Protein AF-A0A7R9F428-F1 (afdb_monomer)

InterPro domains:
  IPR003890 MIF4G-like, type 3 [PF02854] (2-174)
  IPR016024 Armadillo-type fold [SSF48371] (2-178)
  IPR051367 mRNA Translation Regulation/Replication-dependent Histone mRNA Translation [PTHR23254] (1-188)

pLDDT: mean 91.83, std 8.26, range [50.5, 98.44]

Solvent-accessible surface area (backbone atoms only — not comparable to full-atom values): 10543 Å² total; per-residue (Å²): 107,73,66,52,52,55,51,47,61,51,22,32,72,36,57,84,36,11,55,61,50,26,55,49,52,51,57,49,54,75,70,48,91,60,70,59,65,56,51,44,42,53,53,52,52,52,49,56,54,75,38,42,76,65,41,52,74,39,94,63,15,60,62,27,53,36,10,43,52,49,21,51,50,33,36,36,54,55,47,62,76,43,43,93,76,51,88,63,64,50,97,86,38,54,56,54,61,53,42,50,51,50,52,52,52,42,45,55,57,38,61,43,82,84,70,47,62,63,40,48,50,42,42,51,52,47,48,73,74,44,40,69,55,34,54,73,76,36,45,69,59,44,53,51,50,54,49,50,47,52,53,41,47,72,67,60,72,97,50,68,68,52,40,50,54,42,50,50,51,54,51,24,56,75,44,73,76,49,69,50,73,68,56,50,47,58,66,64,70,72,114

Structure (mmCIF, N/CA/C/O backbone):
data_AF-A0A7R9F428-F1
#
_entry.id   AF-A0A7R9F428-F1
#
loop_
_atom_site.group_PDB
_atom_site.id
_atom_site.type_symbol
_atom_site.label_atom_id
_atom_site.label_alt_id
_atom_site.label_comp_id
_atom_site.label_asym_id
_atom_site.label_entity_id
_atom_site.label_seq_id
_atom_site.pdbx_PDB_ins_code
_atom_site.Cartn_x
_atom_site.Cartn_y
_atom_site.Cartn_z
_atom_site.occupancy
_atom_site.B_iso_or_equiv
_atom_site.auth_seq_id
_atom_site.auth_comp_id
_atom_site.auth_asym_id
_atom_site.auth_atom_id
_atom_site.pdbx_PDB_model_num
ATOM 1 N N . MET A 1 1 ? -14.174 13.706 12.269 1.00 78.00 1 MET A N 1
ATOM 2 C CA . MET A 1 1 ? -13.642 13.755 13.649 1.00 78.00 1 MET A CA 1
ATOM 3 C C . MET A 1 1 ? -12.323 14.529 13.640 1.00 78.00 1 MET A C 1
ATOM 5 O O . MET A 1 1 ? -11.474 14.207 12.821 1.00 78.00 1 MET A O 1
ATOM 9 N N . GLU A 1 2 ? -12.142 15.540 14.499 1.00 90.06 2 GLU A N 1
ATOM 10 C CA . GLU A 1 2 ? -10.944 16.413 14.486 1.00 9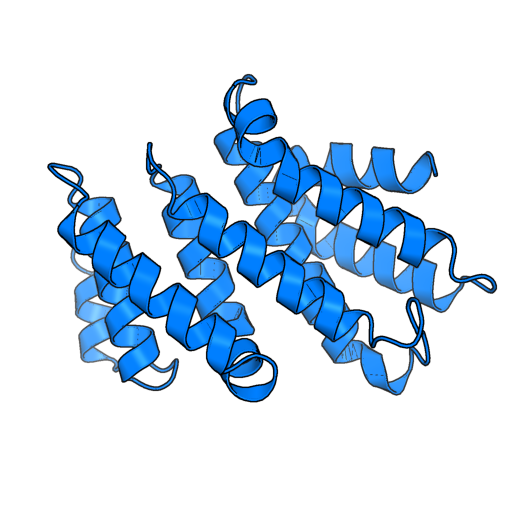0.06 2 GLU A CA 1
ATOM 11 C C . GLU A 1 2 ? -9.635 15.652 14.773 1.00 90.06 2 GLU A C 1
ATOM 13 O O . G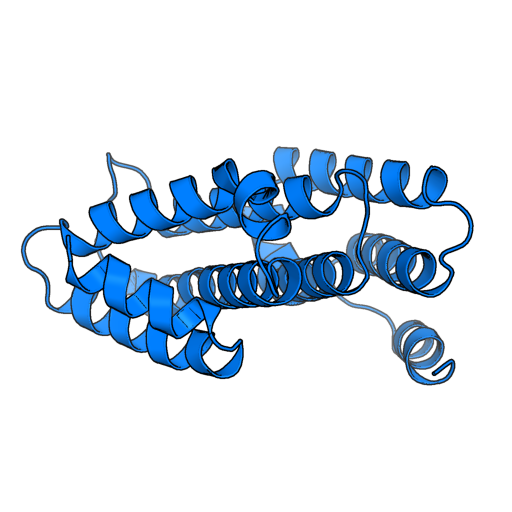LU A 1 2 ? -8.609 15.904 14.149 1.00 90.06 2 GLU A O 1
ATOM 18 N N . LEU A 1 3 ? -9.684 14.642 15.647 1.00 93.62 3 LEU A N 1
ATOM 19 C CA . LEU A 1 3 ? -8.512 13.840 16.005 1.00 93.62 3 LEU A CA 1
ATOM 20 C C . LEU A 1 3 ? -7.877 13.127 14.798 1.00 93.62 3 LEU A C 1
ATOM 22 O O . LEU A 1 3 ? -6.661 13.161 14.631 1.00 93.62 3 LEU A O 1
ATOM 26 N N . VAL A 1 4 ? -8.693 12.508 13.937 1.00 95.88 4 VAL A N 1
ATOM 27 C CA . VAL A 1 4 ? -8.210 11.813 12.729 1.00 95.88 4 VAL A CA 1
ATOM 28 C C . VAL A 1 4 ? -7.482 12.783 11.800 1.00 95.88 4 VAL A C 1
ATOM 30 O O . VAL A 1 4 ? -6.428 12.447 11.262 1.00 95.88 4 VAL A O 1
ATOM 33 N N . ARG A 1 5 ? -8.007 14.005 11.656 1.00 94.94 5 ARG A N 1
ATOM 34 C CA . ARG A 1 5 ? -7.377 15.050 10.848 1.00 94.94 5 ARG A CA 1
ATOM 35 C C . ARG A 1 5 ? -5.999 15.420 11.398 1.00 94.94 5 ARG A C 1
ATOM 37 O O . ARG A 1 5 ? -5.043 15.441 10.635 1.00 94.94 5 ARG A O 1
ATOM 44 N N . GLN A 1 6 ? -5.879 15.638 12.707 1.00 96.44 6 GLN A N 1
ATOM 45 C CA . GLN A 1 6 ? -4.600 15.979 13.342 1.00 96.44 6 GLN A CA 1
ATOM 46 C C . GLN A 1 6 ? -3.564 14.856 13.218 1.00 96.44 6 GLN A C 1
ATOM 48 O O . GLN A 1 6 ? -2.389 15.119 12.952 1.00 96.44 6 GLN A O 1
ATOM 53 N N . ILE A 1 7 ? -3.997 13.598 13.368 1.00 97.19 7 ILE A N 1
ATOM 54 C CA . ILE A 1 7 ? -3.137 12.433 13.130 1.00 97.19 7 ILE A CA 1
ATOM 55 C C . ILE A 1 7 ? -2.650 12.442 11.681 1.00 97.19 7 ILE A C 1
ATOM 57 O O . ILE A 1 7 ? -1.449 12.313 11.447 1.00 97.19 7 ILE A O 1
ATOM 61 N N . MET A 1 8 ? -3.555 12.637 10.720 1.00 97.06 8 MET A N 1
ATOM 62 C CA . MET A 1 8 ? -3.213 12.642 9.301 1.00 97.06 8 MET A CA 1
ATOM 63 C C . MET A 1 8 ? -2.259 13.787 8.942 1.00 97.06 8 MET A C 1
ATOM 65 O O . MET A 1 8 ? -1.242 13.546 8.299 1.00 97.06 8 MET A O 1
ATOM 69 N N . ASP A 1 9 ? -2.510 15.005 9.430 1.00 95.56 9 ASP A N 1
ATOM 70 C CA . ASP A 1 9 ? -1.625 16.160 9.235 1.00 95.56 9 ASP A CA 1
ATOM 71 C C . ASP A 1 9 ? -0.206 15.877 9.753 1.00 95.56 9 ASP A C 1
ATOM 73 O O . ASP A 1 9 ? 0.787 16.269 9.130 1.00 95.56 9 ASP A O 1
ATOM 77 N N . ARG A 1 10 ? -0.090 15.136 10.864 1.00 97.12 10 ARG A N 1
ATOM 78 C CA . ARG A 1 10 ? 1.207 14.712 11.392 1.00 97.12 10 ARG A CA 1
ATOM 79 C C . ARG A 1 10 ? 1.847 13.610 10.556 1.00 97.12 10 ARG A C 1
ATOM 81 O O . ARG A 1 10 ? 3.034 13.715 10.249 1.00 97.12 10 ARG A O 1
ATOM 88 N N . VAL A 1 11 ? 1.087 12.589 10.176 1.00 96.94 11 VAL A N 1
ATOM 89 C CA . VAL A 1 11 ? 1.545 11.466 9.345 1.00 96.94 11 VAL A CA 1
ATOM 90 C C . VAL A 1 11 ? 2.166 11.963 8.046 1.00 96.94 11 VAL A C 1
ATOM 92 O O . VAL A 1 11 ? 3.299 11.617 7.726 1.00 96.94 11 VAL A O 1
ATOM 95 N N . VAL A 1 12 ? 1.470 12.837 7.324 1.00 96.44 12 VAL A N 1
ATOM 96 C CA . VAL A 1 12 ? 1.921 13.280 5.998 1.00 96.44 12 VAL A CA 1
ATOM 97 C C . VAL A 1 12 ? 3.083 14.269 6.053 1.00 96.44 12 VAL A C 1
ATOM 99 O O . VAL A 1 12 ? 3.674 14.581 5.023 1.00 96.44 12 VAL A O 1
ATOM 102 N N . SER A 1 13 ? 3.444 14.754 7.247 1.00 95.00 13 SER A N 1
ATOM 103 C CA . SER A 1 13 ? 4.621 15.607 7.434 1.00 95.00 13 SER A CA 1
ATOM 104 C C . SER A 1 13 ? 5.945 14.841 7.338 1.00 95.00 13 SER A C 1
ATOM 106 O O . SER A 1 13 ? 6.965 15.444 7.015 1.00 95.00 13 SER A O 1
ATOM 108 N N . SER A 1 14 ? 5.952 13.530 7.614 1.00 94.00 14 SER A N 1
ATOM 109 C CA . SER A 1 14 ? 7.132 12.671 7.466 1.00 94.00 14 SER A CA 1
ATOM 110 C C . SER A 1 14 ? 6.765 11.193 7.569 1.00 94.00 14 SER A C 1
ATOM 112 O O . SER A 1 14 ? 6.051 10.784 8.487 1.00 94.00 14 SER A O 1
ATOM 114 N N . VAL A 1 15 ? 7.383 10.370 6.716 1.00 92.44 15 VAL A N 1
ATOM 115 C CA . VAL A 1 15 ? 7.272 8.901 6.747 1.00 92.44 15 VAL A CA 1
ATOM 116 C C . VAL A 1 15 ? 7.592 8.304 8.123 1.00 92.44 15 VAL A C 1
ATOM 118 O O . VAL A 1 15 ? 7.030 7.267 8.476 1.00 92.44 15 VAL A O 1
ATOM 121 N N . SER A 1 16 ? 8.426 8.968 8.935 1.00 94.50 16 SER A N 1
ATOM 122 C CA . SER A 1 16 ? 8.816 8.499 10.272 1.00 94.50 16 SER A CA 1
ATOM 123 C C . SER A 1 16 ? 7.657 8.437 11.272 1.00 94.50 16 SER A C 1
ATOM 125 O O . SER A 1 16 ? 7.746 7.708 12.260 1.00 94.50 16 SER A O 1
ATOM 127 N N . TYR A 1 17 ? 6.558 9.159 11.026 1.00 97.12 17 TYR A N 1
ATOM 128 C CA . TYR A 1 17 ? 5.377 9.135 11.893 1.00 97.12 17 TYR A CA 1
ATOM 129 C C . TYR A 1 17 ? 4.401 8.001 11.573 1.00 97.12 17 TYR A C 1
ATOM 131 O O . TYR A 1 17 ? 3.521 7.734 12.387 1.00 97.12 17 TYR A O 1
ATOM 139 N N . SER A 1 18 ? 4.569 7.304 10.447 1.00 96.62 18 SER A N 1
ATOM 140 C CA . SER A 1 18 ? 3.626 6.292 9.952 1.00 96.62 18 SER A CA 1
ATOM 141 C C . SER A 1 18 ? 3.359 5.174 10.961 1.00 96.62 18 SER A C 1
ATOM 143 O O . SER A 1 18 ? 2.222 4.976 11.384 1.00 96.62 18 SER A O 1
ATOM 145 N N . LEU A 1 19 ? 4.407 4.477 11.411 1.00 96.94 19 LEU A N 1
ATOM 146 C CA . LEU A 1 19 ? 4.272 3.358 12.346 1.00 96.94 19 LEU A CA 1
ATOM 147 C C . LEU A 1 19 ? 3.795 3.801 13.746 1.00 96.94 19 LEU A C 1
ATOM 149 O O . LEU A 1 19 ? 2.868 3.182 14.274 1.00 96.94 19 LEU A O 1
ATOM 153 N N . PRO A 1 20 ? 4.360 4.858 14.373 1.00 97.62 20 PRO A N 1
ATOM 154 C CA . PRO A 1 20 ? 3.837 5.363 15.642 1.00 97.62 20 PRO A CA 1
ATOM 155 C C . PRO A 1 20 ? 2.363 5.778 15.567 1.00 97.62 20 PRO A C 1
ATOM 157 O O . PRO A 1 20 ? 1.587 5.428 16.456 1.00 97.62 20 PRO A O 1
ATOM 160 N N . ALA A 1 21 ? 1.961 6.476 14.499 1.00 98.00 21 ALA A N 1
ATOM 161 C CA . ALA A 1 21 ? 0.573 6.873 14.291 1.00 98.00 21 ALA A CA 1
ATOM 162 C C . ALA A 1 21 ? -0.337 5.658 14.092 1.00 98.00 21 ALA A C 1
ATOM 164 O O . ALA A 1 21 ? -1.436 5.635 14.643 1.00 98.00 21 ALA A O 1
ATOM 165 N N . ALA A 1 22 ? 0.124 4.628 13.375 1.00 97.75 22 ALA A N 1
ATOM 166 C CA . ALA A 1 22 ? -0.651 3.410 13.188 1.00 97.75 22 ALA A CA 1
ATOM 167 C C . ALA A 1 22 ? -0.912 2.683 14.513 1.00 97.75 22 ALA A C 1
ATOM 169 O O . ALA A 1 22 ? -2.053 2.362 14.843 1.00 97.75 22 ALA A O 1
ATOM 170 N N . LYS A 1 23 ? 0.125 2.523 15.342 1.00 96.81 23 LYS A N 1
ATOM 171 C CA . LYS A 1 23 ? -0.006 1.950 16.692 1.00 96.81 23 LYS A CA 1
ATOM 172 C C . LYS A 1 23 ? -0.941 2.761 17.587 1.00 96.81 23 LYS A C 1
ATOM 174 O O . LYS A 1 23 ? -1.713 2.177 18.351 1.00 96.81 23 LYS A O 1
ATOM 179 N N . LEU A 1 24 ? -0.888 4.092 17.490 1.00 97.19 24 LEU A N 1
ATOM 180 C CA . LEU A 1 24 ? -1.810 4.976 18.200 1.00 97.19 24 LEU A CA 1
ATOM 181 C C . LEU A 1 24 ? -3.255 4.749 17.739 1.00 97.19 24 LEU A C 1
ATOM 183 O O . LEU A 1 24 ? -4.122 4.545 18.582 1.00 97.19 24 LEU A O 1
ATOM 187 N N . CYS A 1 25 ? -3.503 4.724 16.426 1.00 96.38 25 CYS A N 1
ATOM 188 C CA . CYS A 1 25 ? -4.830 4.466 15.864 1.00 96.38 25 CYS A CA 1
ATOM 189 C C . CYS A 1 25 ? -5.388 3.128 16.351 1.00 96.38 25 CYS A C 1
ATOM 191 O O . CYS A 1 25 ? -6.519 3.078 16.816 1.00 96.38 25 CYS A O 1
ATOM 193 N N . ILE A 1 26 ? -4.580 2.066 16.327 1.00 95.00 26 ILE A N 1
ATOM 194 C CA . ILE A 1 26 ? -4.977 0.752 16.843 1.00 95.00 26 ILE A CA 1
ATOM 195 C C . ILE A 1 26 ? -5.313 0.804 18.335 1.00 95.00 26 ILE A C 1
ATOM 197 O O . ILE A 1 26 ? -6.351 0.295 18.737 1.00 95.00 26 ILE A O 1
ATOM 201 N N . THR A 1 27 ? -4.503 1.487 19.146 1.00 94.69 27 THR A N 1
ATOM 202 C CA . THR A 1 27 ? -4.776 1.649 20.586 1.00 94.69 27 THR A CA 1
ATOM 203 C C . THR A 1 27 ? -6.082 2.409 20.846 1.00 94.69 27 THR A C 1
ATOM 205 O O . THR A 1 27 ? -6.774 2.133 21.824 1.00 94.69 27 THR A O 1
ATOM 208 N N . ILE A 1 28 ? -6.421 3.385 19.996 1.00 93.94 28 ILE A N 1
ATOM 209 C CA . ILE A 1 28 ? -7.696 4.107 20.076 1.00 93.94 28 ILE A CA 1
ATOM 210 C C . ILE A 1 28 ? -8.842 3.165 19.708 1.00 93.94 28 ILE A C 1
ATOM 212 O O . ILE A 1 28 ? -9.778 3.053 20.490 1.00 93.94 28 ILE A O 1
ATOM 216 N N . ILE A 1 29 ? -8.735 2.449 18.582 1.00 92.19 29 ILE A N 1
ATOM 217 C CA . ILE A 1 29 ? -9.747 1.491 18.106 1.00 92.19 29 ILE A CA 1
ATOM 218 C C . ILE A 1 29 ? -10.021 0.411 19.162 1.00 92.19 29 ILE A C 1
ATOM 220 O O . ILE A 1 29 ? -11.174 0.091 19.419 1.00 92.19 29 ILE A O 1
ATOM 224 N N . GLU A 1 30 ? -8.984 -0.109 19.824 1.00 89.94 30 GLU A N 1
ATOM 225 C CA . GLU A 1 30 ? -9.115 -1.103 20.904 1.00 89.94 30 GLU A CA 1
ATOM 226 C C . GLU A 1 30 ? -9.912 -0.591 22.110 1.00 89.94 30 GLU A C 1
ATOM 228 O O . GLU A 1 30 ? -10.568 -1.370 22.800 1.00 89.94 30 GLU A O 1
ATOM 233 N N . LYS A 1 31 ? -9.821 0.709 22.401 1.00 89.62 31 LYS A N 1
ATOM 234 C CA . LYS A 1 31 ? -10.466 1.340 23.561 1.00 89.62 31 LYS A CA 1
ATOM 235 C C . LYS A 1 31 ? -11.815 1.965 23.224 1.00 89.62 31 LYS A C 1
ATOM 237 O O . LYS A 1 31 ? -12.535 2.378 24.135 1.00 89.62 31 LYS A O 1
ATOM 242 N N . GLU A 1 32 ? -12.137 2.092 21.944 1.00 87.44 32 GLU A N 1
ATOM 243 C CA . GLU A 1 32 ? -13.355 2.742 21.495 1.00 87.44 32 GLU A CA 1
ATOM 244 C C . GLU A 1 32 ? -14.562 1.816 21.676 1.00 87.44 32 GLU A C 1
ATOM 246 O O . GLU A 1 32 ? -14.523 0.640 21.330 1.00 87.44 32 GLU A O 1
ATOM 251 N N . GLN A 1 33 ? -15.661 2.347 22.220 1.00 77.12 33 GLN A N 1
ATOM 252 C CA . GLN A 1 33 ? -16.910 1.585 22.367 1.00 77.12 33 GLN A CA 1
ATOM 253 C C . GLN A 1 33 ? -17.816 1.680 21.135 1.00 77.12 33 GLN A C 1
ATOM 255 O O . GLN A 1 33 ? -18.620 0.788 20.885 1.00 77.12 33 GLN A O 1
ATOM 260 N N . LYS A 1 34 ? -17.730 2.790 20.400 1.00 79.81 34 LYS A N 1
ATOM 261 C CA . LYS A 1 34 ? -18.470 3.050 19.160 1.00 79.81 34 LYS A CA 1
ATOM 262 C C . LYS A 1 34 ? -17.437 3.089 18.051 1.00 79.81 34 LYS A C 1
ATOM 264 O O . LY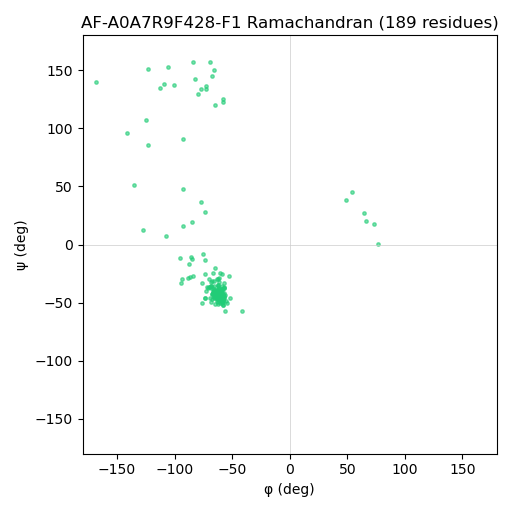S A 1 34 ? -16.457 3.769 18.260 1.00 79.81 34 LYS A O 1
ATOM 269 N N . GLU A 1 35 ? -17.626 2.454 16.901 1.00 83.75 35 GLU A N 1
ATOM 270 C CA . GLU A 1 35 ? -16.598 2.367 15.837 1.00 83.75 35 GLU A CA 1
ATOM 271 C C . GLU A 1 35 ? -16.378 3.689 15.055 1.00 83.75 35 GLU A C 1
ATOM 273 O O . GLU A 1 35 ? -15.985 3.697 13.888 1.00 83.75 35 GLU A O 1
ATOM 278 N N . THR A 1 36 ? -16.621 4.835 15.699 1.00 90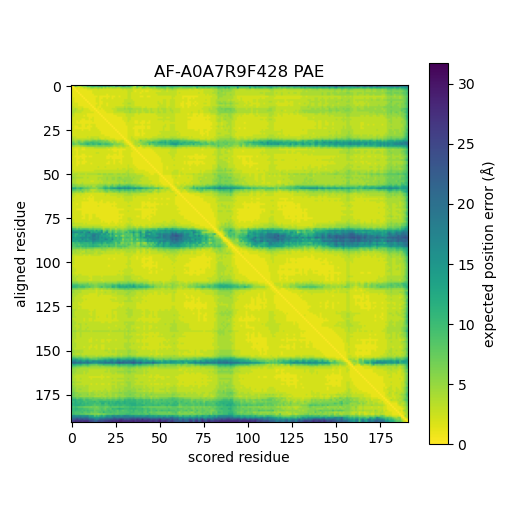.31 36 THR A N 1
ATOM 279 C CA . THR A 1 36 ? -16.627 6.171 15.094 1.00 90.31 36 THR A CA 1
ATOM 280 C C . THR A 1 36 ? -15.249 6.652 14.660 1.00 90.31 36 THR A C 1
ATOM 282 O O . THR A 1 36 ? -15.124 7.335 13.639 1.00 90.31 36 THR A O 1
ATOM 285 N N . PHE A 1 37 ? -14.198 6.328 15.413 1.00 93.62 37 PHE A N 1
ATOM 286 C CA . PHE A 1 37 ? -12.829 6.669 15.052 1.00 93.62 37 PHE A CA 1
ATOM 287 C C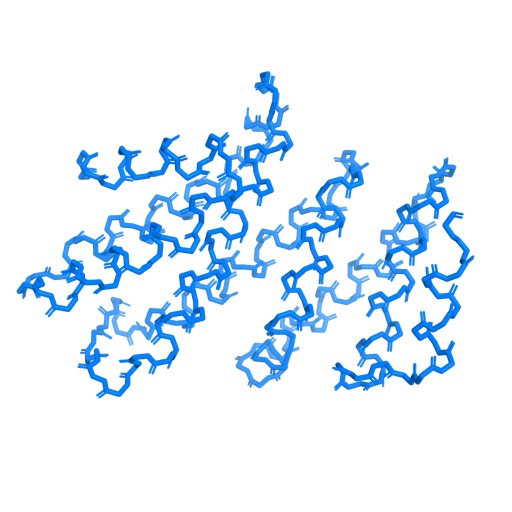 . PHE A 1 37 ? -12.395 5.846 13.850 1.00 93.62 37 PHE A C 1
ATOM 289 O O . PHE A 1 37 ? -11.858 6.415 12.902 1.00 93.62 37 PHE A O 1
ATOM 296 N N . LEU A 1 38 ? -12.658 4.534 13.865 1.00 92.88 38 LEU A N 1
ATOM 297 C CA . LEU A 1 38 ? -12.324 3.647 12.751 1.00 92.88 38 LEU A CA 1
ATOM 298 C C . LEU A 1 38 ? -13.017 4.099 11.463 1.00 92.88 38 LEU A C 1
ATOM 300 O O . LEU A 1 38 ? -12.357 4.249 10.436 1.00 92.88 38 LEU A O 1
ATOM 304 N N . GLU A 1 39 ? -14.318 4.382 11.524 1.00 92.88 39 GLU A N 1
ATOM 305 C CA . GLU A 1 39 ? -15.068 4.906 10.386 1.00 92.88 39 GLU A CA 1
ATOM 306 C C . GLU A 1 39 ? -14.483 6.229 9.881 1.00 92.88 39 GLU A C 1
ATOM 308 O O . GLU A 1 39 ? -14.188 6.369 8.691 1.00 92.88 39 GLU A O 1
ATOM 313 N N . SER A 1 40 ? -14.257 7.194 10.780 1.00 95.44 40 SER A N 1
ATOM 314 C CA . SER A 1 40 ? -13.690 8.487 10.394 1.00 95.44 40 SER A CA 1
ATOM 315 C C . SER A 1 40 ? -12.288 8.333 9.798 1.00 95.44 40 SER A C 1
ATOM 317 O O . SER A 1 40 ? -11.966 9.052 8.854 1.00 95.44 40 SER A O 1
ATOM 319 N N . LEU A 1 41 ? -11.468 7.419 10.320 1.00 96.56 41 LEU A N 1
ATOM 320 C CA . LEU A 1 41 ? -10.124 7.133 9.826 1.00 96.56 41 LEU A CA 1
ATOM 321 C C . LEU A 1 41 ? -10.165 6.553 8.415 1.00 96.56 41 LEU A C 1
ATOM 323 O O . LEU A 1 41 ? -9.500 7.077 7.523 1.00 96.56 41 LEU A O 1
ATOM 327 N N . LEU A 1 42 ? -10.971 5.510 8.200 1.00 95.56 42 LEU A N 1
ATOM 328 C CA . LEU A 1 42 ? -11.112 4.879 6.890 1.00 95.56 42 LEU A CA 1
ATOM 329 C C . LEU A 1 42 ? -11.617 5.884 5.858 1.00 95.56 42 LEU A C 1
ATOM 331 O O . LEU A 1 42 ? -11.027 5.982 4.786 1.00 95.56 42 LEU A O 1
ATOM 335 N N . ASN A 1 43 ? -12.631 6.681 6.204 1.00 95.56 43 ASN A N 1
ATOM 336 C CA . ASN A 1 43 ? -13.167 7.729 5.335 1.00 95.56 43 ASN A CA 1
ATOM 337 C C . ASN A 1 43 ? -12.110 8.783 4.973 1.00 95.56 43 ASN A C 1
ATOM 339 O O . ASN A 1 43 ? -11.983 9.140 3.801 1.00 95.56 43 ASN A O 1
ATOM 343 N N . THR A 1 44 ? -11.296 9.228 5.937 1.00 96.62 44 THR A N 1
ATOM 344 C CA . THR A 1 44 ? -10.165 10.128 5.658 1.00 96.62 44 THR A CA 1
ATOM 345 C C . THR A 1 44 ? -9.132 9.473 4.734 1.00 96.62 44 THR A C 1
ATOM 347 O O . THR A 1 44 ? -8.672 10.122 3.798 1.00 96.62 44 THR A O 1
ATOM 350 N N . CYS A 1 45 ? -8.804 8.191 4.917 1.00 96.88 45 CYS A N 1
ATOM 351 C CA . CYS A 1 45 ? -7.898 7.479 4.011 1.00 96.88 45 CYS A CA 1
ATOM 352 C C . CYS A 1 45 ? -8.449 7.389 2.578 1.00 96.88 45 CYS A C 1
ATOM 354 O O . CYS A 1 45 ? -7.691 7.601 1.632 1.00 96.88 45 CYS A O 1
ATOM 356 N N . ARG A 1 46 ? -9.756 7.133 2.391 1.00 95.81 46 ARG A N 1
ATOM 357 C CA . ARG A 1 46 ? -10.360 7.132 1.039 1.00 95.81 46 ARG A CA 1
ATOM 358 C C . ARG A 1 46 ? -10.228 8.493 0.378 1.00 95.81 46 ARG A C 1
ATOM 360 O O . ARG A 1 46 ? -9.827 8.569 -0.779 1.00 95.81 46 ARG A O 1
ATOM 367 N N . GLN A 1 47 ? -10.532 9.555 1.125 1.00 95.31 47 GLN A N 1
ATOM 368 C CA . GLN A 1 47 ? -10.422 10.920 0.625 1.00 95.31 47 GLN A CA 1
ATOM 369 C C . GLN A 1 47 ? -8.989 11.219 0.166 1.00 95.31 47 GLN A C 1
ATOM 371 O O . GLN A 1 47 ? -8.793 11.695 -0.947 1.00 95.31 47 GLN A O 1
ATOM 376 N N . TRP A 1 48 ? -7.984 10.877 0.975 1.00 94.75 48 TRP A N 1
ATOM 377 C CA . TRP A 1 48 ? -6.579 11.074 0.610 1.00 94.75 48 TRP A CA 1
ATOM 378 C C . TRP A 1 48 ? -6.175 10.317 -0.659 1.00 94.75 48 TRP A C 1
ATOM 380 O O . TRP A 1 48 ? -5.458 10.873 -1.489 1.00 94.75 48 TRP A O 1
ATOM 390 N N . CYS A 1 49 ? -6.660 9.087 -0.845 1.00 92.69 49 CYS A N 1
ATOM 391 C CA . CYS A 1 49 ? -6.379 8.318 -2.057 1.00 92.69 49 CYS A CA 1
ATOM 392 C C . CYS A 1 49 ? -7.042 8.950 -3.300 1.00 92.69 49 CYS A C 1
ATOM 394 O O . CYS A 1 49 ? -6.401 9.100 -4.337 1.00 92.69 49 CYS A O 1
ATOM 396 N N . GLN A 1 50 ? -8.296 9.405 -3.182 1.00 93.12 50 GLN A N 1
ATOM 397 C CA . GLN A 1 50 ? -9.045 10.051 -4.273 1.00 93.12 50 GLN A CA 1
ATOM 398 C C . GLN A 1 50 ? -8.517 11.447 -4.636 1.00 93.12 50 GLN A C 1
ATOM 400 O O . GLN A 1 50 ? -8.637 11.887 -5.777 1.00 93.12 50 GLN A O 1
ATOM 405 N N . GLU A 1 51 ? -7.937 12.165 -3.674 1.00 92.81 51 GLU A N 1
ATOM 406 C CA . GLU A 1 51 ? -7.434 13.525 -3.864 1.00 92.81 51 GLU A CA 1
ATOM 407 C C . GLU A 1 51 ? -5.946 13.582 -4.246 1.00 92.81 51 GLU A C 1
ATOM 409 O O . GLU A 1 51 ? -5.363 14.671 -4.197 1.00 92.81 51 GLU A O 1
ATOM 414 N N . ARG A 1 52 ? -5.335 12.462 -4.683 1.00 92.38 52 ARG A N 1
ATOM 415 C CA . ARG A 1 52 ? -3.918 12.390 -5.106 1.00 92.38 52 ARG A CA 1
ATOM 416 C C . ARG A 1 52 ? -3.510 13.595 -5.945 1.00 92.38 52 ARG A C 1
ATOM 418 O O . ARG A 1 52 ? -2.586 14.312 -5.575 1.00 92.38 52 ARG A O 1
ATOM 425 N N . ASP A 1 53 ? -4.202 13.854 -7.052 1.00 90.50 53 ASP A N 1
ATOM 426 C CA . ASP A 1 53 ? -3.802 14.909 -7.991 1.00 90.50 53 ASP A CA 1
ATOM 427 C C . ASP A 1 53 ? -3.841 16.309 -7.360 1.00 90.50 53 ASP A C 1
ATOM 429 O O . ASP A 1 53 ? -3.066 17.189 -7.738 1.00 90.50 53 ASP A O 1
ATOM 433 N N . LYS A 1 54 ? -4.727 16.538 -6.380 1.00 92.19 54 LYS A N 1
ATOM 434 C CA . LYS A 1 54 ? -4.759 17.792 -5.613 1.00 92.19 54 LYS A CA 1
ATOM 435 C C . LYS A 1 54 ? -3.577 17.873 -4.652 1.00 92.19 54 LYS A C 1
ATOM 437 O O . LYS A 1 54 ? -2.999 18.947 -4.510 1.00 92.19 54 LYS A O 1
ATOM 442 N N . ILE A 1 55 ? -3.220 16.761 -4.010 1.00 91.56 55 ILE A N 1
ATOM 443 C CA . ILE A 1 55 ? -2.086 16.669 -3.083 1.00 91.56 55 ILE A CA 1
ATOM 444 C C . ILE A 1 55 ? -0.773 16.892 -3.835 1.00 91.56 55 ILE A C 1
ATOM 446 O O . ILE A 1 55 ? 0.047 17.689 -3.389 1.00 91.56 55 ILE A O 1
ATOM 450 N N . LEU A 1 56 ? -0.596 16.265 -5.002 1.00 90.31 56 LEU A N 1
ATOM 451 C CA . LEU A 1 56 ? 0.617 16.393 -5.816 1.00 90.31 56 LEU A CA 1
ATOM 452 C C . LEU A 1 56 ? 0.881 17.826 -6.298 1.00 90.31 56 LEU A C 1
ATOM 454 O O . LEU A 1 56 ? 2.035 18.209 -6.460 1.00 90.31 56 LEU A O 1
ATOM 458 N N . LYS A 1 57 ? -0.169 18.634 -6.490 1.00 90.50 57 LYS A N 1
ATOM 459 C CA . LYS A 1 57 ? -0.051 20.054 -6.870 1.00 90.50 57 LYS A CA 1
ATOM 460 C C . LYS A 1 57 ? 0.417 20.961 -5.727 1.00 90.50 57 LYS A C 1
ATOM 462 O O . LYS A 1 57 ? 0.760 22.114 -5.975 1.00 90.50 57 LYS A O 1
ATOM 467 N N . GLN A 1 58 ? 0.406 20.482 -4.485 1.00 88.25 58 GLN A N 1
ATOM 468 C CA . GLN A 1 58 ? 0.868 21.244 -3.324 1.00 88.25 58 GLN A CA 1
ATOM 469 C C . GLN A 1 58 ? 2.390 21.125 -3.165 1.00 88.25 58 GLN A C 1
ATOM 471 O O . GLN A 1 58 ? 3.011 20.157 -3.605 1.00 88.25 58 GLN A O 1
ATOM 476 N N . GLY A 1 59 ? 3.010 22.095 -2.486 1.00 81.62 59 GLY A N 1
ATOM 477 C CA . GLY A 1 59 ? 4.437 22.030 -2.158 1.00 81.62 59 GLY A CA 1
ATOM 478 C C . GLY A 1 59 ? 4.768 20.772 -1.345 1.00 81.62 59 GLY A C 1
ATOM 479 O O . GLY A 1 59 ? 4.188 20.546 -0.284 1.00 81.62 59 GLY A O 1
ATOM 480 N N . GLY A 1 60 ? 5.682 19.938 -1.852 1.00 87.62 60 GLY A N 1
ATOM 481 C CA . GLY A 1 60 ? 6.031 18.653 -1.229 1.00 87.62 60 GLY A CA 1
ATOM 482 C C . GLY A 1 60 ? 4.968 17.555 -1.386 1.00 87.62 60 GLY A C 1
ATOM 483 O O . GLY A 1 60 ? 5.000 16.575 -0.642 1.00 87.62 60 GLY A O 1
ATOM 484 N N . GLY A 1 61 ? 4.031 17.703 -2.330 1.00 90.56 61 GLY A N 1
ATOM 485 C CA . GLY A 1 61 ? 2.903 16.794 -2.547 1.00 90.56 61 GLY A CA 1
ATOM 486 C C . GLY A 1 61 ? 3.284 15.320 -2.690 1.00 90.56 61 GLY A C 1
ATOM 487 O O . GLY A 1 61 ? 2.693 14.476 -2.020 1.00 90.56 61 GLY A O 1
ATOM 488 N N . THR A 1 62 ? 4.316 15.010 -3.483 1.00 92.12 62 THR A N 1
ATOM 489 C CA . THR A 1 62 ? 4.830 13.637 -3.637 1.00 92.12 62 THR A CA 1
ATOM 490 C C . THR A 1 62 ? 5.253 13.050 -2.293 1.00 92.12 62 THR A C 1
ATOM 492 O O . THR A 1 62 ? 4.751 12.003 -1.906 1.00 92.12 62 THR A O 1
ATOM 495 N N . THR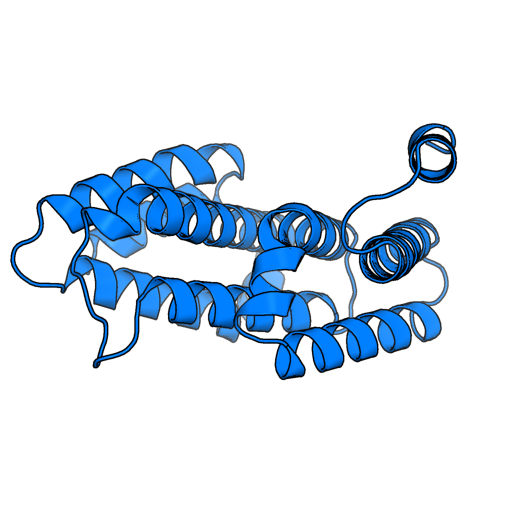 A 1 63 ? 6.093 13.749 -1.523 1.00 93.94 63 THR A N 1
ATOM 496 C CA . THR A 1 63 ? 6.556 13.279 -0.206 1.00 93.94 63 THR A CA 1
ATOM 497 C C . THR A 1 63 ? 5.395 13.049 0.761 1.00 93.94 63 THR A C 1
ATOM 499 O O . THR A 1 63 ? 5.386 12.055 1.485 1.00 93.94 63 THR A O 1
ATOM 502 N N . ARG A 1 64 ? 4.392 13.938 0.749 1.00 95.69 64 ARG A N 1
ATOM 503 C CA . ARG A 1 64 ? 3.180 13.805 1.573 1.00 95.69 64 ARG A CA 1
ATOM 504 C C . ARG A 1 64 ? 2.372 12.567 1.188 1.00 95.69 64 ARG A C 1
ATOM 506 O O . ARG A 1 64 ? 1.939 11.832 2.071 1.00 95.69 64 ARG A O 1
ATOM 513 N N . PHE A 1 65 ? 2.191 12.322 -0.110 1.00 95.50 65 PHE A N 1
ATOM 514 C CA . PHE A 1 65 ? 1.472 11.149 -0.605 1.00 95.50 65 PHE A CA 1
ATOM 515 C C . PHE A 1 65 ? 2.220 9.844 -0.285 1.00 95.50 65 PHE A C 1
ATOM 517 O O . PHE A 1 65 ? 1.614 8.895 0.206 1.00 95.50 65 PHE A O 1
ATOM 524 N N . CYS A 1 66 ? 3.546 9.822 -0.444 1.00 95.00 66 CYS A N 1
ATOM 525 C CA . CYS A 1 66 ? 4.394 8.698 -0.034 1.00 95.00 66 CYS A CA 1
ATOM 526 C C . CYS A 1 66 ? 4.276 8.404 1.473 1.00 95.00 66 CYS A C 1
ATOM 528 O O . CYS A 1 66 ? 4.116 7.252 1.875 1.00 95.00 66 CYS A O 1
ATOM 530 N N . ALA A 1 67 ? 4.298 9.440 2.321 1.00 96.94 67 ALA A N 1
ATOM 531 C CA . ALA A 1 67 ? 4.106 9.294 3.765 1.00 96.94 67 ALA A CA 1
ATOM 532 C C . ALA A 1 67 ? 2.710 8.765 4.126 1.00 96.94 67 ALA A C 1
ATOM 534 O O . ALA A 1 67 ? 2.581 7.902 4.994 1.00 96.94 67 ALA A O 1
ATOM 535 N N . PHE A 1 68 ? 1.673 9.217 3.419 1.00 97.75 68 PHE A N 1
ATOM 536 C CA . PHE A 1 68 ? 0.329 8.661 3.547 1.00 97.75 68 PHE A CA 1
ATOM 537 C C . PHE A 1 68 ? 0.279 7.168 3.173 1.00 97.75 68 PHE A C 1
ATOM 539 O O . PHE A 1 68 ? -0.273 6.373 3.934 1.00 97.75 68 PHE A O 1
ATOM 546 N N . MET A 1 69 ? 0.892 6.760 2.056 1.00 97.38 69 MET A N 1
ATOM 547 C CA . MET A 1 69 ? 0.947 5.347 1.654 1.00 97.38 69 MET A CA 1
ATOM 548 C C . MET A 1 69 ? 1.682 4.476 2.676 1.00 97.38 69 MET A C 1
ATOM 550 O O . MET A 1 69 ? 1.208 3.385 3.000 1.00 97.38 69 MET A O 1
ATOM 554 N N . GLN A 1 70 ? 2.801 4.964 3.222 1.00 97.81 70 GLN A N 1
ATOM 555 C CA . GLN A 1 70 ? 3.518 4.280 4.299 1.00 97.81 70 GLN A CA 1
ATOM 556 C C . GLN A 1 70 ? 2.596 4.065 5.502 1.00 97.81 70 GLN A C 1
ATOM 558 O O . GLN A 1 70 ? 2.480 2.948 5.999 1.00 97.81 70 GLN A O 1
ATOM 563 N N . PHE A 1 71 ? 1.899 5.109 5.953 1.00 98.44 71 PHE A N 1
ATOM 564 C CA . PHE A 1 71 ? 0.940 4.999 7.049 1.00 98.44 71 PHE A CA 1
ATOM 565 C C . PHE A 1 71 ? -0.178 4.005 6.760 1.00 98.44 71 PHE A C 1
ATOM 567 O O . PHE A 1 71 ? -0.493 3.193 7.625 1.00 98.44 71 PHE A O 1
ATOM 574 N N . LEU A 1 72 ? -0.747 4.021 5.555 1.00 98.12 72 LEU A N 1
ATOM 575 C CA . LEU A 1 72 ? -1.805 3.090 5.179 1.00 98.12 72 LEU A CA 1
ATOM 576 C C . LEU A 1 72 ? -1.319 1.630 5.233 1.00 98.12 72 LEU A C 1
ATOM 578 O O . LEU A 1 72 ? -2.040 0.754 5.714 1.00 98.12 72 LEU A O 1
ATOM 582 N N . ASN A 1 73 ? -0.074 1.380 4.815 1.00 98.38 73 ASN A N 1
ATOM 583 C CA . ASN A 1 73 ? 0.560 0.067 4.913 1.00 98.38 73 ASN A CA 1
ATOM 584 C C . ASN A 1 73 ? 0.784 -0.358 6.372 1.00 98.38 73 ASN A C 1
ATOM 586 O O . ASN A 1 73 ? 0.454 -1.485 6.742 1.00 98.38 73 ASN A O 1
ATOM 590 N N . GLU A 1 74 ? 1.299 0.541 7.217 1.00 98.12 74 GLU A N 1
ATOM 591 C CA . GLU A 1 74 ? 1.496 0.260 8.646 1.00 98.12 74 GLU A CA 1
ATOM 592 C C . GLU A 1 74 ? 0.165 0.027 9.369 1.00 98.12 74 GLU A C 1
ATOM 594 O O . GLU A 1 74 ? 0.059 -0.890 10.180 1.00 98.12 74 GLU A O 1
ATOM 599 N N . MET A 1 75 ? -0.874 0.799 9.038 1.00 97.62 75 MET A N 1
ATOM 600 C CA . MET A 1 75 ? -2.232 0.603 9.549 1.00 97.62 75 MET A CA 1
ATOM 601 C C . MET A 1 75 ? -2.759 -0.793 9.227 1.00 97.62 75 MET A C 1
ATOM 603 O O . MET A 1 75 ? -3.264 -1.472 10.121 1.00 97.62 75 MET A O 1
ATOM 607 N N . TYR A 1 76 ? -2.622 -1.236 7.974 1.00 97.25 76 TYR A N 1
ATOM 608 C CA . TYR A 1 76 ? -3.009 -2.587 7.574 1.00 97.25 76 TYR A CA 1
ATOM 609 C C . TYR A 1 76 ? -2.217 -3.650 8.349 1.00 97.25 76 TYR A C 1
ATOM 611 O O . TYR A 1 76 ? -2.807 -4.570 8.919 1.00 97.25 76 TYR A O 1
ATOM 619 N N . CYS A 1 77 ? -0.892 -3.500 8.429 1.00 96.50 77 CYS A N 1
ATOM 620 C CA . CYS A 1 77 ? -0.020 -4.444 9.123 1.00 96.50 77 CYS A CA 1
ATOM 621 C C . CYS A 1 77 ? -0.349 -4.555 10.618 1.00 96.50 77 CYS A C 1
ATOM 623 O O . CYS A 1 77 ? -0.449 -5.663 11.147 1.00 96.50 77 CYS A O 1
ATOM 625 N N . GLU A 1 78 ? -0.519 -3.429 11.311 1.00 95.75 78 GLU A N 1
ATOM 626 C CA . GLU A 1 78 ? -0.854 -3.414 12.736 1.00 95.75 78 GLU A CA 1
ATOM 627 C C . GLU A 1 78 ? -2.256 -3.985 12.989 1.00 95.75 78 GLU A C 1
ATOM 629 O O . GLU A 1 78 ? -2.423 -4.792 13.905 1.00 95.75 78 GLU A O 1
ATOM 634 N N . LEU A 1 79 ? -3.243 -3.654 12.146 1.00 92.88 79 LEU A N 1
ATOM 635 C CA . LEU A 1 79 ? -4.588 -4.214 12.264 1.00 92.88 79 LEU A CA 1
ATOM 636 C C . LEU A 1 79 ? -4.578 -5.734 12.074 1.00 92.88 79 LEU A C 1
ATOM 638 O O . LEU A 1 79 ? -5.146 -6.453 12.891 1.00 92.88 79 LEU A O 1
ATOM 642 N N . LYS A 1 80 ? -3.888 -6.236 11.043 1.00 91.31 80 LYS A N 1
ATOM 643 C CA . LYS A 1 80 ? -3.761 -7.675 10.771 1.00 91.31 80 LYS A CA 1
ATOM 644 C C . LYS A 1 80 ? -3.138 -8.421 11.951 1.00 91.31 80 LYS A C 1
ATOM 646 O O . LYS A 1 80 ? -3.638 -9.468 12.353 1.00 91.31 80 LYS A O 1
ATOM 651 N N . ARG A 1 81 ? -2.077 -7.871 12.556 1.00 89.56 81 ARG A N 1
ATOM 652 C CA . ARG A 1 81 ? -1.427 -8.474 13.736 1.00 89.56 81 ARG A CA 1
ATOM 653 C C . ARG A 1 81 ? -2.356 -8.555 14.949 1.00 89.56 81 ARG A C 1
ATOM 655 O O . ARG A 1 81 ? -2.196 -9.463 15.760 1.00 89.56 81 ARG A O 1
ATOM 662 N N . ARG A 1 82 ? -3.314 -7.632 15.080 1.00 85.56 82 ARG A N 1
ATOM 663 C CA . ARG A 1 82 ? -4.245 -7.557 16.221 1.00 85.56 82 ARG A CA 1
ATOM 664 C C . ARG A 1 82 ? -5.677 -7.983 15.897 1.00 85.56 82 ARG A C 1
ATOM 666 O O . ARG A 1 82 ? -6.553 -7.884 16.752 1.00 85.56 82 ARG A O 1
ATOM 673 N N . GLN A 1 83 ? -5.920 -8.516 14.702 1.00 76.25 83 GLN A N 1
ATOM 674 C CA . GLN A 1 83 ? -7.256 -8.853 14.204 1.00 76.25 83 GLN A CA 1
ATOM 675 C C . GLN A 1 83 ? -8.011 -9.835 15.113 1.00 76.25 83 GLN A C 1
ATOM 677 O O . GLN A 1 83 ? -9.223 -9.738 15.252 1.00 76.25 83 GLN A O 1
ATOM 682 N N . LEU A 1 84 ? -7.308 -10.756 15.782 1.00 61.34 84 LEU A N 1
ATOM 683 C CA . LEU A 1 84 ? -7.933 -11.700 16.719 1.00 61.34 84 LEU A CA 1
ATOM 684 C C . LEU A 1 84 ? -8.513 -11.018 17.973 1.00 61.34 84 LEU A C 1
ATOM 686 O O . LEU A 1 84 ? -9.410 -11.568 18.608 1.00 61.34 84 LEU A O 1
ATOM 690 N N . GLN A 1 85 ? -8.000 -9.840 18.334 1.00 67.12 85 GLN A N 1
ATOM 691 C CA . GLN A 1 85 ? -8.429 -9.061 19.501 1.00 67.12 85 GLN A CA 1
ATOM 692 C C . GLN A 1 85 ? -9.489 -8.023 19.118 1.00 67.12 85 GLN A C 1
ATOM 694 O O . GLN A 1 85 ? -10.407 -7.745 19.887 1.00 67.12 85 GLN A O 1
ATOM 699 N N . LEU A 1 86 ? -9.389 -7.492 17.900 1.00 67.88 86 LEU A N 1
ATOM 700 C CA . LEU A 1 86 ? -10.273 -6.479 17.348 1.00 67.88 86 LEU A CA 1
ATOM 701 C C . LEU A 1 86 ? -11.417 -7.143 16.576 1.00 67.88 86 LEU A C 1
ATOM 703 O O . LEU A 1 86 ? -11.318 -7.384 15.377 1.00 67.88 86 LEU A O 1
ATOM 707 N N . LYS A 1 87 ? -12.535 -7.425 17.255 1.00 66.62 87 LYS A N 1
ATOM 708 C CA . LYS A 1 87 ? -13.786 -7.881 16.613 1.00 66.62 87 LYS A CA 1
ATOM 709 C C . LYS A 1 87 ? -14.549 -6.728 15.941 1.00 66.62 87 LYS A C 1
ATOM 711 O O . LYS A 1 87 ? -15.773 -6.686 16.013 1.00 66.62 87 LYS A O 1
ATOM 716 N N . THR A 1 88 ? -13.832 -5.780 15.348 1.00 68.69 88 THR A N 1
ATOM 717 C CA . THR A 1 88 ? -14.436 -4.608 14.717 1.00 68.69 88 THR A CA 1
ATOM 718 C C . THR A 1 88 ? -14.914 -4.940 13.311 1.00 68.69 88 THR A C 1
ATOM 720 O O . THR A 1 88 ? -14.284 -5.713 12.580 1.00 68.69 88 THR A O 1
ATOM 723 N N . GLN A 1 89 ? -16.046 -4.366 12.927 1.00 65.75 89 GLN A N 1
ATOM 724 C CA . GLN A 1 89 ? -16.581 -4.438 11.575 1.00 65.75 89 GLN A CA 1
ATOM 725 C C . GLN A 1 89 ? -16.773 -3.020 11.048 1.00 65.75 89 GLN A C 1
ATOM 727 O O . GLN A 1 89 ? -16.972 -2.076 11.794 1.00 65.75 89 GLN A O 1
ATOM 732 N N . TYR A 1 90 ? -16.678 -2.850 9.738 1.00 66.75 90 TYR A N 1
ATOM 733 C CA . TYR A 1 90 ? -16.998 -1.585 9.095 1.00 66.75 90 TYR A CA 1
ATOM 734 C C . TYR A 1 90 ? -18.037 -1.867 8.018 1.00 66.75 90 TYR A C 1
ATOM 736 O O . TYR A 1 90 ? -17.712 -2.513 7.023 1.00 66.75 90 TYR A O 1
ATOM 744 N N . ASP A 1 91 ? -19.291 -1.472 8.250 1.00 73.69 91 ASP A N 1
ATOM 745 C CA . ASP A 1 91 ? -20.435 -1.810 7.387 1.00 73.69 91 ASP A CA 1
ATOM 746 C C . ASP A 1 91 ? -20.515 -3.314 7.039 1.00 73.69 91 ASP A C 1
ATOM 748 O O . ASP A 1 91 ? -20.801 -3.710 5.910 1.00 73.69 91 ASP A O 1
ATOM 752 N N . GLY A 1 92 ? -20.201 -4.183 8.008 1.00 76.25 92 GLY A N 1
ATOM 753 C CA . GLY A 1 92 ? -20.166 -5.641 7.820 1.00 76.25 92 GLY A CA 1
ATOM 754 C C . GLY A 1 92 ? -18.935 -6.174 7.071 1.00 76.25 92 GLY A C 1
ATOM 755 O O . GLY A 1 92 ? -18.802 -7.385 6.891 1.00 76.25 92 GLY A O 1
ATOM 756 N N . VAL A 1 93 ? -18.009 -5.304 6.661 1.00 83.12 93 VAL A N 1
ATOM 757 C CA . VAL A 1 93 ? -16.751 -5.666 5.997 1.00 83.12 93 VAL A CA 1
ATOM 758 C C . VAL A 1 93 ? -15.593 -5.626 7.002 1.00 83.12 93 VAL A C 1
ATOM 760 O O . VAL A 1 93 ? -15.482 -4.673 7.779 1.00 83.12 93 VAL A O 1
ATOM 763 N N . PRO A 1 94 ? -14.678 -6.615 6.993 1.00 88.12 94 PRO A N 1
ATOM 764 C CA . PRO A 1 94 ? -13.468 -6.557 7.803 1.00 88.12 94 PRO A CA 1
ATOM 765 C C . PRO A 1 94 ? -12.635 -5.309 7.460 1.00 88.12 94 PRO A C 1
ATOM 767 O O . PRO A 1 94 ? -12.245 -5.144 6.298 1.00 88.12 94 PRO A O 1
ATOM 770 N N . PRO A 1 95 ? -12.277 -4.456 8.437 1.00 89.44 95 PRO A N 1
ATOM 771 C CA . PRO A 1 95 ? -11.525 -3.229 8.164 1.00 89.44 95 PRO A CA 1
ATOM 772 C C . PRO A 1 95 ? -10.163 -3.485 7.493 1.00 89.44 95 PRO A C 1
ATOM 774 O O . PRO A 1 95 ? -9.674 -2.651 6.734 1.00 89.44 95 PRO A O 1
ATOM 777 N N . GLY A 1 96 ? -9.577 -4.673 7.692 1.00 92.75 96 GLY A N 1
ATOM 778 C CA . GLY A 1 96 ? -8.359 -5.100 6.997 1.00 92.75 96 GLY A CA 1
ATOM 779 C C . GLY A 1 96 ? -8.538 -5.224 5.483 1.00 92.75 96 GLY A C 1
ATOM 780 O O . GLY A 1 96 ? -7.679 -4.767 4.734 1.00 92.75 96 GLY A O 1
ATOM 781 N N . LEU A 1 97 ? -9.673 -5.758 5.021 1.00 93.44 97 LEU A N 1
ATOM 782 C CA . LEU A 1 97 ? -9.979 -5.859 3.591 1.00 93.44 97 LEU A CA 1
ATOM 783 C C . LEU A 1 97 ? -10.216 -4.475 2.973 1.00 93.44 97 LEU A C 1
ATOM 785 O O . LEU A 1 97 ? -9.808 -4.216 1.838 1.00 93.44 97 LEU A O 1
ATOM 789 N N . VAL A 1 98 ? -10.827 -3.565 3.738 1.00 95.00 98 VAL A N 1
ATOM 790 C CA . VAL A 1 98 ? -11.011 -2.165 3.337 1.00 95.00 98 VAL A CA 1
ATOM 791 C C . VAL A 1 98 ? -9.659 -1.477 3.148 1.00 95.00 98 VAL A C 1
ATOM 793 O O . VAL A 1 98 ? -9.414 -0.905 2.089 1.00 95.00 98 VAL A O 1
ATOM 796 N N . LEU A 1 99 ? -8.763 -1.569 4.134 1.00 96.62 99 LEU A N 1
ATOM 797 C CA . LEU A 1 99 ? -7.418 -0.989 4.054 1.00 96.62 99 LEU A CA 1
ATOM 798 C C . LEU A 1 99 ? -6.602 -1.580 2.901 1.00 96.62 99 LEU A C 1
ATOM 800 O O . LEU A 1 99 ? -5.950 -0.835 2.173 1.00 96.62 99 LEU A O 1
ATOM 804 N N . LEU A 1 100 ? -6.674 -2.898 2.694 1.00 97.19 100 LEU A N 1
ATOM 805 C CA . LEU A 1 100 ? -5.990 -3.552 1.581 1.00 97.19 100 LEU A CA 1
ATOM 806 C C . LEU A 1 100 ? -6.534 -3.064 0.230 1.00 97.19 100 LEU A C 1
ATOM 808 O O . LEU A 1 100 ? -5.766 -2.777 -0.684 1.00 97.19 100 LEU A O 1
ATOM 812 N N . THR A 1 101 ? -7.850 -2.881 0.113 1.00 97.25 101 THR A N 1
ATOM 813 C CA . THR A 1 101 ? -8.465 -2.310 -1.096 1.00 97.25 101 THR A CA 1
ATOM 814 C C . THR A 1 101 ? -8.005 -0.871 -1.342 1.00 97.25 101 THR A C 1
ATOM 816 O O . THR A 1 101 ? -7.691 -0.529 -2.480 1.00 97.25 101 THR A O 1
ATOM 819 N N . LEU A 1 102 ? -7.882 -0.055 -0.291 1.00 97.62 102 LEU A N 1
ATOM 820 C CA . LEU A 1 102 ? -7.348 1.306 -0.402 1.00 97.62 102 LEU A CA 1
ATOM 821 C C . LEU A 1 102 ? -5.872 1.317 -0.814 1.00 97.62 102 LEU A C 1
ATOM 823 O O . LEU A 1 102 ? -5.479 2.128 -1.646 1.00 97.62 102 LEU A O 1
ATOM 827 N N . LEU A 1 103 ? -5.054 0.393 -0.296 1.00 98.12 103 LEU A N 1
ATOM 828 C CA . LEU A 1 103 ? -3.667 0.240 -0.746 1.00 98.12 103 LEU A CA 1
ATOM 829 C C . LEU A 1 103 ? -3.607 -0.094 -2.236 1.00 98.12 103 LEU A C 1
ATOM 831 O O . LEU A 1 103 ? -2.792 0.489 -2.948 1.00 98.12 103 LEU A O 1
ATOM 835 N N . TYR A 1 104 ? -4.479 -0.984 -2.720 1.00 98.06 104 TYR A N 1
ATOM 836 C CA . TYR A 1 104 ? -4.583 -1.287 -4.149 1.00 98.06 104 TYR A CA 1
ATOM 837 C C . TYR A 1 104 ? -4.918 -0.037 -4.970 1.00 98.06 104 TYR A C 1
ATOM 839 O O . TYR A 1 104 ? -4.265 0.217 -5.980 1.00 98.06 104 TYR A O 1
ATOM 847 N N . GLU A 1 105 ? -5.911 0.744 -4.538 1.00 97.31 105 GLU A N 1
ATOM 848 C CA . GLU A 1 105 ? -6.305 1.981 -5.218 1.00 97.31 105 GLU A CA 1
ATOM 849 C C . GLU A 1 105 ? -5.127 2.953 -5.287 1.00 97.31 105 GLU A C 1
ATOM 851 O O . GLU A 1 105 ? -4.765 3.395 -6.372 1.00 97.31 105 GLU A O 1
ATOM 856 N N . CYS A 1 106 ? -4.434 3.191 -4.173 1.00 96.69 106 CYS A N 1
ATOM 857 C CA . CYS A 1 106 ? -3.309 4.121 -4.165 1.00 96.69 106 CYS A CA 1
ATOM 858 C C . CYS A 1 106 ? -2.122 3.598 -4.995 1.00 96.69 106 CYS A C 1
ATOM 860 O O . CYS A 1 106 ? -1.428 4.385 -5.634 1.00 96.69 106 CYS A O 1
ATOM 862 N N . CYS A 1 107 ? -1.917 2.277 -5.063 1.00 97.25 107 CYS A N 1
ATOM 863 C CA . CYS A 1 107 ? -0.937 1.668 -5.966 1.00 97.25 107 CYS A CA 1
ATOM 864 C C . CYS A 1 107 ? -1.273 1.918 -7.445 1.00 97.25 107 CYS A C 1
ATOM 866 O O . CYS A 1 107 ? -0.369 2.208 -8.226 1.00 97.25 107 CYS A O 1
ATOM 868 N N . GLN A 1 108 ? -2.550 1.832 -7.835 1.00 96.50 108 GLN A N 1
ATOM 869 C CA . GLN A 1 108 ? -2.988 2.182 -9.193 1.00 96.50 108 GLN A CA 1
ATOM 870 C C . GLN A 1 108 ? -2.772 3.671 -9.481 1.00 96.50 108 GLN A C 1
ATOM 872 O O . GLN A 1 108 ? -2.322 4.036 -10.565 1.00 96.50 108 GLN A O 1
ATOM 877 N N . GLU A 1 109 ? -3.044 4.534 -8.503 1.00 94.19 109 GLU A N 1
ATOM 878 C CA . GLU A 1 109 ? -2.828 5.971 -8.641 1.00 94.19 109 GLU A CA 1
ATOM 879 C C . GLU A 1 109 ? -1.341 6.326 -8.862 1.00 94.19 109 GLU A C 1
ATOM 881 O O . GLU A 1 109 ? -1.045 7.159 -9.717 1.00 94.19 109 GLU A O 1
ATOM 886 N N . CYS A 1 110 ? -0.394 5.642 -8.202 1.00 94.00 110 CYS A N 1
ATOM 887 C CA . CYS A 1 110 ? 1.05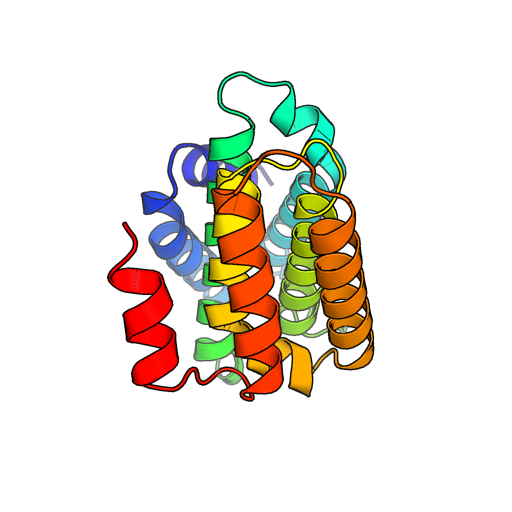3 5.822 -8.434 1.00 94.00 110 CYS A CA 1
ATOM 888 C C . CYS A 1 110 ? 1.506 5.514 -9.872 1.00 94.00 110 CYS A C 1
ATOM 890 O O . CYS A 1 110 ? 2.550 5.993 -10.322 1.00 94.00 110 CYS A O 1
ATOM 892 N N . LEU A 1 111 ? 0.756 4.677 -10.590 1.00 93.94 111 LEU A N 1
ATOM 893 C CA . LEU A 1 111 ? 1.083 4.269 -11.956 1.00 93.94 111 LEU A CA 1
ATOM 894 C C . LEU A 1 111 ? 0.588 5.274 -13.001 1.00 93.94 111 LEU A C 1
ATOM 896 O O . LEU A 1 111 ? 1.036 5.222 -14.151 1.00 93.94 111 LEU A O 1
ATOM 900 N N . LYS A 1 112 ? -0.278 6.222 -12.615 1.00 91.75 112 LYS A N 1
ATOM 901 C CA . LYS A 1 112 ? -0.768 7.267 -13.515 1.00 91.75 112 LYS A CA 1
ATOM 902 C C . LYS A 1 112 ? 0.318 8.311 -13.805 1.00 91.75 112 LYS A C 1
ATOM 904 O O . LYS A 1 112 ? 0.979 8.785 -12.876 1.00 91.75 112 LYS A O 1
ATOM 909 N N . PRO A 1 113 ? 0.468 8.739 -15.070 1.00 86.94 113 PRO A N 1
ATOM 910 C CA . PRO A 1 113 ? 1.409 9.790 -15.426 1.00 86.94 113 PRO A CA 1
ATOM 911 C C . PRO A 1 113 ? 1.006 11.151 -14.815 1.00 86.94 113 PRO A C 1
ATOM 913 O O . PRO A 1 113 ? -0.188 11.424 -14.667 1.00 86.94 113 PRO A O 1
ATOM 916 N N . PRO A 1 114 ? 1.975 12.036 -14.509 1.00 87.31 114 PRO A N 1
ATOM 917 C CA . PRO A 1 114 ? 3.419 11.808 -14.601 1.00 87.31 114 PRO A CA 1
ATOM 918 C C . PRO A 1 114 ? 3.917 10.876 -13.485 1.00 87.31 114 PRO A C 1
ATOM 920 O O . PRO A 1 114 ? 3.575 11.059 -12.322 1.00 87.31 114 PRO A O 1
ATOM 923 N N . ASN A 1 115 ? 4.745 9.888 -13.836 1.00 84.88 115 ASN A N 1
ATOM 924 C CA . ASN A 1 115 ? 5.322 8.975 -12.851 1.00 84.88 115 ASN A CA 1
ATOM 925 C C . ASN A 1 115 ? 6.504 9.644 -12.143 1.00 84.88 115 ASN A C 1
ATOM 927 O O . ASN A 1 115 ? 7.422 10.147 -12.795 1.00 84.88 115 ASN A O 1
ATOM 931 N N . SER A 1 116 ? 6.508 9.611 -10.813 1.00 90.56 116 SER A N 1
ATOM 932 C CA . SER A 1 116 ? 7.641 10.053 -10.003 1.00 90.56 116 SER A CA 1
ATOM 933 C C . SER A 1 116 ? 8.392 8.863 -9.404 1.00 90.56 116 SER A C 1
ATOM 935 O O . SER A 1 116 ? 7.820 7.796 -9.156 1.00 90.56 116 SER A O 1
ATOM 937 N N . GLN A 1 117 ? 9.689 9.046 -9.137 1.00 92.62 117 GLN A N 1
ATOM 938 C CA . GLN A 1 117 ? 10.481 8.018 -8.460 1.00 92.62 117 GLN A CA 1
ATOM 939 C C . GLN A 1 117 ? 9.922 7.726 -7.060 1.00 92.62 117 GLN A C 1
ATOM 941 O O . GLN A 1 117 ? 9.756 6.566 -6.712 1.00 92.62 117 GLN A O 1
ATOM 946 N N . GLY A 1 118 ? 9.539 8.759 -6.298 1.00 93.12 118 GLY A N 1
ATOM 947 C CA . GLY A 1 118 ? 9.006 8.587 -4.942 1.00 93.12 118 GLY A CA 1
ATOM 948 C C . GLY A 1 118 ? 7.713 7.764 -4.888 1.00 93.12 118 GLY A C 1
ATOM 949 O O . GLY A 1 118 ? 7.574 6.887 -4.035 1.00 93.12 118 GLY A O 1
ATOM 950 N N . GLU A 1 119 ? 6.782 7.984 -5.821 1.00 94.06 119 GLU A N 1
ATOM 951 C CA . GLU A 1 119 ? 5.563 7.167 -5.927 1.00 94.06 119 GLU A CA 1
ATOM 952 C C . GLU A 1 119 ? 5.874 5.728 -6.349 1.00 94.06 119 GLU A C 1
ATOM 954 O O . GLU A 1 119 ? 5.283 4.789 -5.815 1.00 94.06 119 GLU A O 1
ATOM 959 N N . THR A 1 120 ? 6.838 5.545 -7.256 1.00 95.81 120 THR A N 1
ATOM 960 C CA . THR A 1 120 ? 7.283 4.217 -7.708 1.00 95.81 120 THR A CA 1
ATOM 961 C C . THR A 1 120 ? 7.957 3.436 -6.574 1.00 95.81 120 THR A C 1
ATOM 963 O O . THR A 1 120 ? 7.695 2.247 -6.399 1.00 95.81 120 THR A O 1
ATOM 966 N N . ASP A 1 121 ? 8.770 4.098 -5.752 1.00 95.69 121 ASP A N 1
ATOM 967 C CA . ASP A 1 121 ? 9.402 3.494 -4.576 1.00 95.69 121 ASP A CA 1
ATOM 968 C C . ASP A 1 121 ? 8.365 3.171 -3.492 1.00 95.69 121 ASP A C 1
ATOM 970 O O . ASP A 1 121 ? 8.447 2.134 -2.835 1.00 95.69 121 ASP A O 1
ATOM 974 N N . SER A 1 122 ? 7.337 4.014 -3.341 1.00 95.94 122 SER A N 1
ATOM 975 C CA . SER A 1 122 ? 6.220 3.760 -2.418 1.00 95.94 122 SER A CA 1
ATOM 976 C C . SER A 1 122 ? 5.392 2.552 -2.860 1.00 95.94 122 SER A C 1
ATOM 978 O O . SER A 1 122 ? 5.044 1.704 -2.039 1.00 95.94 122 SER A O 1
ATOM 980 N N . LEU A 1 123 ? 5.133 2.425 -4.165 1.00 96.62 123 LEU A N 1
ATOM 981 C CA . LEU A 1 123 ? 4.529 1.233 -4.763 1.00 96.62 123 LEU A CA 1
ATOM 982 C C . LEU A 1 123 ? 5.385 -0.014 -4.491 1.00 96.62 123 LEU A C 1
ATOM 984 O O . LEU A 1 123 ? 4.854 -1.044 -4.071 1.00 96.62 123 LEU A O 1
ATOM 988 N N . PHE A 1 124 ? 6.705 0.084 -4.695 1.00 96.69 124 PHE A N 1
ATOM 989 C CA . PHE A 1 124 ? 7.646 -1.003 -4.419 1.00 96.69 124 PHE A CA 1
ATOM 990 C C . PHE A 1 124 ? 7.587 -1.456 -2.960 1.00 96.69 124 PHE A C 1
ATOM 992 O O . PHE A 1 124 ? 7.472 -2.653 -2.675 1.00 96.69 124 PHE A O 1
ATOM 999 N N . PHE A 1 125 ? 7.624 -0.494 -2.039 1.00 96.69 125 PHE A N 1
ATOM 1000 C CA . PHE A 1 125 ? 7.531 -0.734 -0.607 1.00 96.69 125 PHE A CA 1
ATOM 1001 C C . PHE A 1 125 ? 6.237 -1.474 -0.239 1.00 96.69 125 PHE A C 1
ATOM 1003 O O . PHE A 1 125 ? 6.297 -2.536 0.387 1.00 96.69 125 PHE A O 1
ATOM 1010 N N . VAL A 1 126 ? 5.077 -0.967 -0.675 1.00 97.44 126 VAL A N 1
ATOM 1011 C CA . VAL A 1 126 ? 3.772 -1.573 -0.364 1.00 97.44 126 VAL A CA 1
ATOM 1012 C C . VAL A 1 126 ? 3.693 -3.000 -0.900 1.00 97.44 126 VAL A C 1
ATOM 1014 O O . VAL A 1 126 ? 3.374 -3.926 -0.156 1.00 97.44 126 VAL A O 1
ATOM 1017 N N . LEU A 1 127 ? 4.034 -3.219 -2.170 1.00 96.94 127 LEU A N 1
ATOM 1018 C CA . LEU A 1 127 ? 3.949 -4.547 -2.780 1.00 96.94 127 LEU A CA 1
ATOM 1019 C C . LEU A 1 127 ? 4.931 -5.553 -2.170 1.00 96.94 127 LEU A C 1
ATOM 1021 O O . LEU A 1 127 ? 4.605 -6.733 -2.059 1.00 96.94 127 LEU A O 1
ATOM 1025 N N . THR A 1 128 ? 6.096 -5.103 -1.712 1.00 95.88 128 THR A N 1
ATOM 1026 C CA . THR A 1 128 ? 7.029 -5.967 -0.975 1.00 95.88 128 THR A CA 1
ATOM 1027 C C . THR A 1 128 ? 6.489 -6.321 0.412 1.00 95.88 128 THR A C 1
ATOM 1029 O O . THR A 1 128 ? 6.666 -7.448 0.871 1.00 95.88 128 THR A O 1
ATOM 1032 N N . SER A 1 129 ? 5.802 -5.383 1.070 1.00 96.38 129 SER A N 1
ATOM 1033 C CA . SER A 1 129 ? 5.244 -5.572 2.412 1.00 96.38 129 SER A CA 1
ATOM 1034 C C . SER A 1 129 ? 4.005 -6.474 2.423 1.00 96.38 129 SER A C 1
ATOM 1036 O O . SER A 1 129 ? 3.898 -7.350 3.279 1.00 96.38 129 SER A O 1
ATOM 1038 N N . VAL A 1 130 ? 3.059 -6.260 1.502 1.00 97.06 130 VAL A N 1
ATOM 1039 C CA . VAL A 1 130 ? 1.717 -6.882 1.539 1.00 97.06 130 VAL A CA 1
ATOM 1040 C C . VAL A 1 130 ? 1.329 -7.606 0.244 1.00 97.06 130 VAL A C 1
ATOM 1042 O O . VAL A 1 130 ? 0.179 -8.000 0.067 1.00 97.06 130 VAL A O 1
ATOM 1045 N N . GLY A 1 131 ? 2.269 -7.837 -0.677 1.00 96.69 131 GLY A N 1
ATOM 1046 C CA . GLY A 1 131 ? 1.991 -8.481 -1.970 1.00 96.69 131 GLY A CA 1
ATOM 1047 C C . GLY A 1 131 ? 1.345 -9.867 -1.867 1.00 96.69 131 GLY A C 1
ATOM 1048 O O . GLY A 1 131 ? 0.436 -10.191 -2.631 1.00 96.69 131 GLY A O 1
ATOM 1049 N N . ARG A 1 132 ? 1.748 -10.669 -0.875 1.00 97.06 132 ARG A N 1
ATOM 1050 C CA . ARG A 1 132 ? 1.125 -11.980 -0.604 1.00 97.06 132 ARG A CA 1
ATOM 1051 C C . ARG A 1 132 ? -0.322 -11.855 -0.149 1.00 97.06 132 ARG A C 1
ATOM 1053 O O . ARG A 1 132 ? -1.150 -12.678 -0.518 1.00 97.06 132 ARG A O 1
ATOM 1060 N N . ASP A 1 133 ? -0.618 -10.813 0.616 1.00 97.06 133 ASP A N 1
ATOM 1061 C CA . ASP A 1 133 ? -1.965 -10.568 1.117 1.00 97.06 133 ASP A CA 1
ATOM 1062 C C . ASP A 1 133 ? -2.887 -10.120 -0.016 1.00 97.06 133 ASP A C 1
ATOM 1064 O O . ASP A 1 133 ? -4.023 -10.575 -0.101 1.00 97.06 133 ASP A O 1
ATOM 1068 N N . PHE A 1 134 ? -2.378 -9.320 -0.958 1.00 97.69 134 PHE A N 1
ATOM 1069 C CA . PHE A 1 134 ? -3.089 -9.043 -2.204 1.00 97.69 134 PHE A CA 1
ATOM 1070 C C . PHE A 1 134 ? -3.390 -10.307 -3.008 1.00 97.69 134 PHE A C 1
ATOM 1072 O O . PHE A 1 134 ? -4.479 -10.430 -3.561 1.00 97.69 134 PHE A O 1
ATOM 1079 N N . GLU A 1 135 ? -2.439 -11.236 -3.092 1.00 96.56 135 GLU A N 1
ATOM 1080 C CA . GLU A 1 135 ? -2.622 -12.486 -3.834 1.00 96.56 135 GLU A CA 1
ATOM 1081 C C . GLU A 1 135 ? -3.678 -13.389 -3.193 1.00 96.56 135 GLU A C 1
ATOM 1083 O O . GLU A 1 135 ? -4.454 -14.017 -3.908 1.00 96.56 135 GLU A O 1
ATOM 1088 N N . GLN A 1 136 ? -3.731 -13.416 -1.863 1.00 96.75 136 GLN A N 1
ATOM 1089 C CA . GLN A 1 136 ? -4.692 -14.212 -1.110 1.00 96.75 136 GLN A CA 1
ATOM 1090 C C . GLN A 1 136 ? -6.096 -13.590 -1.107 1.00 96.75 136 GLN A C 1
ATOM 1092 O O . GLN A 1 136 ? -7.072 -14.271 -1.407 1.00 96.75 136 GLN A O 1
ATOM 1097 N N . GLU A 1 137 ? -6.203 -12.305 -0.765 1.00 96.75 137 GLU A N 1
ATOM 1098 C CA . GLU A 1 137 ? -7.488 -11.656 -0.476 1.00 96.75 137 GLU A CA 1
ATOM 1099 C C . GLU A 1 137 ? -8.095 -10.966 -1.707 1.00 96.75 137 GLU A C 1
ATOM 1101 O O . GLU A 1 137 ? -9.313 -10.864 -1.829 1.00 96.75 137 GLU A O 1
ATOM 1106 N N . LEU A 1 138 ? -7.264 -10.479 -2.639 1.00 97.12 138 LEU A N 1
ATOM 1107 C CA . LEU A 1 138 ? -7.685 -9.671 -3.791 1.00 97.12 138 LEU A CA 1
ATOM 1108 C C . LEU A 1 138 ? -7.010 -10.113 -5.119 1.00 97.12 138 LEU A C 1
ATOM 1110 O O . LEU A 1 138 ? -6.491 -9.264 -5.856 1.00 97.12 138 LEU A O 1
ATOM 1114 N N . PRO A 1 139 ? -7.040 -11.409 -5.500 1.00 97.12 139 PRO A N 1
ATOM 1115 C CA . PRO A 1 139 ? -6.244 -11.950 -6.613 1.00 97.12 139 PRO A CA 1
ATOM 1116 C C . PRO A 1 139 ? -6.525 -11.283 -7.969 1.00 97.12 139 PRO A C 1
ATOM 1118 O O . PRO A 1 139 ? -5.606 -11.014 -8.752 1.00 97.12 139 PRO A O 1
ATOM 1121 N N . ASN A 1 140 ? -7.791 -10.958 -8.246 1.00 97.44 140 ASN A N 1
ATOM 1122 C CA . ASN A 1 140 ? -8.189 -10.287 -9.487 1.00 97.44 140 ASN A CA 1
ATOM 1123 C C . ASN A 1 140 ? -7.644 -8.853 -9.556 1.00 97.44 140 ASN A C 1
ATOM 1125 O O . ASN A 1 140 ? -7.123 -8.440 -10.592 1.00 97.44 140 ASN A O 1
ATOM 1129 N N . LYS A 1 141 ? -7.705 -8.109 -8.443 1.00 97.56 141 LYS A N 1
ATOM 1130 C CA . LYS A 1 141 ? -7.150 -6.749 -8.356 1.00 97.56 141 LYS A CA 1
ATOM 1131 C C . LYS A 1 141 ? -5.628 -6.775 -8.467 1.00 97.56 141 LYS A C 1
ATOM 1133 O O . LYS A 1 141 ? -5.069 -5.977 -9.207 1.00 97.56 141 LYS A O 1
ATOM 1138 N N . LEU A 1 142 ? -4.953 -7.727 -7.821 1.00 97.81 142 LEU A N 1
ATOM 1139 C CA . LEU A 1 142 ? -3.508 -7.895 -7.981 1.00 97.81 142 LEU A CA 1
ATOM 1140 C C . LEU A 1 142 ? -3.126 -8.151 -9.445 1.00 97.81 142 LEU A C 1
ATOM 1142 O O . LEU A 1 142 ? -2.173 -7.563 -9.946 1.00 97.81 142 LEU A O 1
ATOM 1146 N N . THR A 1 143 ? -3.876 -9.005 -10.142 1.00 97.75 143 THR A N 1
ATOM 1147 C CA . THR A 1 143 ? -3.634 -9.291 -11.564 1.00 97.75 143 THR A CA 1
ATOM 1148 C C . THR A 1 143 ? -3.748 -8.024 -12.411 1.00 97.75 143 THR A C 1
ATOM 1150 O O . THR A 1 143 ? -2.870 -7.757 -13.230 1.00 97.75 143 THR A O 1
ATOM 1153 N N . GLN A 1 144 ? -4.776 -7.207 -12.164 1.00 98.12 144 GLN A N 1
ATOM 1154 C CA . GLN A 1 144 ? -4.943 -5.905 -12.817 1.00 98.12 144 GLN A CA 1
ATOM 1155 C C . GLN A 1 144 ? -3.803 -4.940 -12.479 1.00 98.12 144 GLN A C 1
ATOM 1157 O O . GLN A 1 144 ? -3.280 -4.288 -13.373 1.00 98.12 144 GLN A O 1
ATOM 1162 N N . LEU A 1 145 ? -3.369 -4.875 -11.218 1.00 98.12 145 LEU A N 1
ATOM 1163 C CA . LEU A 1 145 ? -2.265 -4.009 -10.804 1.00 98.12 145 LEU A CA 1
ATOM 1164 C C . LEU A 1 145 ? -0.957 -4.374 -11.509 1.00 98.12 145 LEU A C 1
ATOM 1166 O O . LEU A 1 145 ? -0.257 -3.499 -12.002 1.00 98.12 145 LEU A O 1
ATOM 1170 N N . ILE A 1 146 ? -0.636 -5.665 -11.602 1.00 97.94 146 ILE A N 1
ATOM 1171 C CA . ILE A 1 146 ? 0.579 -6.124 -12.286 1.00 97.94 146 ILE A CA 1
ATOM 1172 C C . ILE A 1 146 ? 0.498 -5.880 -13.799 1.00 97.94 146 ILE A C 1
ATOM 1174 O O . ILE A 1 146 ? 1.525 -5.601 -14.416 1.00 97.94 146 ILE A O 1
ATOM 1178 N N . ALA A 1 147 ? -0.696 -5.946 -14.399 1.00 98.00 147 ALA A N 1
ATOM 1179 C CA . ALA A 1 147 ? -0.894 -5.513 -15.781 1.00 98.00 147 ALA A CA 1
ATOM 1180 C C . ALA A 1 147 ? -0.586 -4.014 -15.935 1.00 98.00 147 ALA A C 1
ATOM 1182 O O . ALA A 1 147 ? 0.271 -3.670 -16.744 1.00 98.00 147 ALA A O 1
ATOM 1183 N N . SER A 1 148 ? -1.145 -3.156 -15.072 1.00 97.81 148 SER A N 1
ATOM 1184 C CA . SER A 1 148 ? -0.834 -1.720 -15.059 1.00 97.81 148 SER A CA 1
ATOM 1185 C C . SER A 1 148 ? 0.667 -1.451 -14.891 1.00 97.81 148 SER A C 1
ATOM 1187 O O . SER A 1 148 ? 1.222 -0.630 -15.608 1.00 97.81 148 SER A O 1
ATOM 1189 N N . VAL A 1 149 ? 1.361 -2.168 -13.994 1.00 97.62 149 VAL A N 1
ATOM 1190 C CA . VAL A 1 149 ? 2.821 -2.034 -13.799 1.00 97.62 149 VAL A CA 1
ATOM 1191 C C . VAL A 1 149 ? 3.585 -2.330 -15.093 1.00 97.62 149 VAL A C 1
ATOM 1193 O O . VAL A 1 149 ? 4.528 -1.611 -15.428 1.00 97.62 149 VAL A O 1
ATOM 1196 N N . ARG A 1 150 ? 3.191 -3.379 -15.827 1.00 97.50 150 ARG A N 1
ATOM 1197 C CA . ARG A 1 150 ? 3.806 -3.740 -17.115 1.00 97.50 150 ARG A CA 1
ATOM 1198 C C . ARG A 1 150 ? 3.544 -2.675 -18.171 1.00 97.50 150 ARG A C 1
ATOM 1200 O O . ARG A 1 150 ? 4.483 -2.276 -18.855 1.00 97.50 150 ARG A O 1
ATOM 1207 N N . ASP A 1 151 ? 2.312 -2.188 -18.260 1.00 96.56 151 ASP A N 1
ATOM 1208 C CA . ASP A 1 151 ? 1.945 -1.131 -19.201 1.00 96.56 151 ASP A CA 1
ATOM 1209 C C . ASP A 1 151 ? 2.742 0.147 -18.912 1.00 96.56 151 ASP A C 1
ATOM 1211 O O . ASP A 1 151 ? 3.384 0.694 -19.809 1.00 96.56 151 ASP A O 1
ATOM 1215 N N . THR A 1 152 ? 2.825 0.567 -17.645 1.00 96.25 152 THR A N 1
ATOM 1216 C CA . THR A 1 152 ? 3.651 1.707 -17.224 1.00 96.25 152 THR A CA 1
ATOM 1217 C C . THR A 1 152 ? 5.129 1.483 -17.549 1.00 96.25 152 THR A C 1
ATOM 1219 O O . THR A 1 152 ? 5.776 2.385 -18.072 1.00 96.25 152 THR A O 1
ATOM 1222 N N . PHE A 1 153 ? 5.686 0.291 -17.314 1.00 95.75 153 PHE A N 1
ATOM 1223 C CA . PHE A 1 153 ? 7.081 -0.012 -17.663 1.00 95.75 153 PHE A CA 1
ATOM 1224 C C . PHE A 1 153 ? 7.367 0.166 -19.166 1.00 95.75 153 PHE A C 1
ATOM 1226 O O . PHE A 1 153 ? 8.424 0.690 -19.538 1.00 95.75 153 PHE A O 1
ATOM 1233 N N . LEU A 1 154 ? 6.425 -0.243 -20.022 1.00 93.94 154 LEU A N 1
ATOM 1234 C CA . LEU A 1 154 ? 6.524 -0.098 -21.475 1.00 93.94 154 LEU A CA 1
ATOM 1235 C C . LEU A 1 154 ? 6.363 1.363 -21.928 1.00 93.94 154 LEU A C 1
ATOM 1237 O O . LEU A 1 154 ? 7.059 1.784 -22.852 1.00 93.94 154 LEU A O 1
ATOM 1241 N N . MET A 1 155 ? 5.487 2.129 -21.270 1.00 91.19 155 MET A N 1
ATOM 1242 C CA . MET A 1 155 ? 5.172 3.525 -21.613 1.00 91.19 155 MET A CA 1
ATOM 1243 C C . MET A 1 155 ? 6.146 4.558 -21.035 1.00 91.19 155 MET A C 1
ATOM 1245 O O . MET A 1 155 ? 6.284 5.646 -21.589 1.00 91.19 155 MET A O 1
ATOM 1249 N N . VAL A 1 156 ? 6.813 4.275 -19.913 1.00 86.38 156 VAL A N 1
ATOM 1250 C CA . VAL A 1 156 ? 7.794 5.204 -19.341 1.00 86.38 156 VAL A CA 1
ATOM 1251 C C . VAL A 1 156 ? 8.953 5.334 -20.327 1.00 86.38 156 VAL A C 1
ATOM 1253 O O . VAL A 1 156 ? 9.634 4.363 -20.652 1.00 86.38 156 VAL A O 1
ATOM 1256 N N . HIS A 1 157 ? 9.217 6.544 -20.806 1.00 78.06 157 HIS A N 1
ATOM 1257 C CA . HIS A 1 157 ? 10.371 6.839 -21.650 1.00 78.06 157 HIS A CA 1
ATOM 1258 C C . HIS A 1 157 ? 11.378 7.667 -20.845 1.00 78.06 157 HIS A C 1
ATOM 1260 O O . HIS A 1 157 ? 11.003 8.580 -20.118 1.00 78.06 157 HIS A O 1
ATOM 1266 N N . ASN A 1 158 ? 12.668 7.349 -20.975 1.00 74.25 158 ASN A N 1
ATOM 1267 C CA . ASN A 1 158 ? 13.782 8.172 -20.483 1.00 74.25 158 ASN A CA 1
ATOM 1268 C C . ASN A 1 158 ? 13.928 8.354 -18.955 1.00 74.25 158 ASN A C 1
ATOM 1270 O O . ASN A 1 158 ? 14.650 9.253 -18.533 1.00 74.25 158 ASN A O 1
ATOM 1274 N N . VAL A 1 159 ? 13.344 7.480 -18.120 1.00 88.44 159 VAL A N 1
ATOM 1275 C CA . VAL A 1 159 ? 13.639 7.430 -16.669 1.00 88.44 159 VAL A CA 1
ATOM 1276 C C . VAL A 1 159 ? 14.122 6.026 -16.263 1.00 88.44 159 VAL A C 1
ATOM 1278 O O . VAL A 1 159 ? 13.312 5.180 -15.871 1.00 88.44 159 VAL A O 1
ATOM 1281 N N . PRO A 1 160 ? 15.434 5.731 -16.388 1.00 90.75 160 PRO A N 1
ATOM 1282 C CA . PRO A 1 160 ? 15.983 4.394 -16.140 1.00 90.75 160 PRO A CA 1
ATOM 1283 C C . PRO A 1 160 ? 15.726 3.862 -14.727 1.00 90.75 160 PRO A C 1
ATOM 1285 O O . PRO A 1 160 ? 15.468 2.672 -14.563 1.00 90.75 160 PRO A O 1
ATOM 1288 N N . SER A 1 161 ? 15.746 4.732 -13.714 1.00 92.62 161 SER A N 1
ATOM 1289 C CA . SER A 1 161 ? 15.511 4.355 -12.317 1.00 92.62 161 SER A CA 1
ATOM 1290 C C . SER A 1 161 ? 14.084 3.846 -12.085 1.00 92.62 161 SER A C 1
ATOM 1292 O O . SER A 1 161 ? 13.910 2.782 -11.498 1.00 92.62 161 SER A O 1
ATOM 1294 N N . ILE A 1 162 ? 13.072 4.526 -12.639 1.00 94.62 162 ILE A N 1
ATOM 1295 C CA . ILE A 1 162 ? 11.670 4.085 -12.569 1.00 94.62 162 ILE A CA 1
ATOM 1296 C C . ILE A 1 162 ? 11.515 2.744 -13.289 1.00 94.62 162 ILE A C 1
ATOM 1298 O O . ILE A 1 162 ? 10.929 1.814 -12.739 1.00 94.62 162 ILE A O 1
ATOM 1302 N N . LYS A 1 163 ? 12.096 2.597 -14.489 1.00 94.62 163 LYS A N 1
ATOM 1303 C CA . LYS A 1 163 ? 12.069 1.318 -15.218 1.00 94.62 163 LYS A CA 1
ATOM 1304 C C . LYS A 1 163 ? 12.682 0.177 -14.419 1.00 94.62 163 LYS A C 1
ATOM 1306 O O . LYS A 1 163 ? 12.103 -0.904 -14.388 1.00 94.62 163 LYS A O 1
ATOM 1311 N N . LYS A 1 164 ? 13.826 0.417 -13.774 1.00 94.06 164 LYS A N 1
ATOM 1312 C CA . LYS A 1 164 ? 14.503 -0.568 -12.926 1.00 94.06 164 LYS A CA 1
ATOM 1313 C C . LYS A 1 164 ? 13.589 -1.019 -11.784 1.00 94.06 164 LYS A C 1
ATOM 1315 O O . LYS A 1 164 ? 13.400 -2.220 -11.619 1.00 94.06 164 LYS A O 1
ATOM 1320 N N . THR A 1 165 ? 12.965 -0.086 -11.059 1.00 95.62 165 THR A N 1
ATOM 1321 C CA . THR A 1 165 ? 12.041 -0.415 -9.959 1.00 95.62 165 THR A CA 1
ATOM 1322 C C . THR A 1 165 ? 10.804 -1.178 -10.452 1.00 95.62 165 THR A C 1
ATOM 1324 O O . THR A 1 165 ? 10.405 -2.170 -9.842 1.00 95.62 165 THR A O 1
ATOM 1327 N N . LEU A 1 166 ? 10.208 -0.772 -11.580 1.00 96.75 166 LEU A N 1
ATOM 1328 C CA . LEU A 1 166 ? 9.051 -1.465 -12.161 1.00 96.75 166 LEU A CA 1
ATOM 1329 C C . LEU A 1 166 ? 9.407 -2.880 -12.646 1.00 96.75 166 LEU A C 1
ATOM 1331 O O . LEU A 1 166 ? 8.641 -3.815 -12.417 1.00 96.75 166 LEU A O 1
ATOM 1335 N N . LEU A 1 167 ? 10.578 -3.067 -13.262 1.00 96.06 167 LEU A N 1
ATOM 1336 C CA . LEU A 1 167 ? 11.067 -4.392 -13.654 1.00 96.06 167 LEU A CA 1
ATOM 1337 C C . LEU A 1 167 ? 11.273 -5.288 -12.428 1.00 96.06 167 LEU A C 1
ATOM 1339 O O . LEU A 1 167 ? 10.803 -6.426 -12.408 1.00 96.06 167 LEU A O 1
ATOM 1343 N N . GLN A 1 168 ? 11.886 -4.743 -11.376 1.00 96.06 168 GLN A N 1
ATOM 1344 C CA . GLN A 1 168 ? 12.081 -5.453 -10.118 1.00 96.06 168 GLN A CA 1
ATOM 1345 C C . GLN A 1 168 ? 10.749 -5.899 -9.498 1.00 96.06 168 GLN A C 1
ATOM 1347 O O . GLN A 1 168 ? 10.663 -7.011 -8.981 1.00 96.06 168 GLN A O 1
ATOM 1352 N N . LEU A 1 169 ? 9.693 -5.079 -9.576 1.00 96.44 169 LEU A N 1
ATOM 1353 C CA . LEU A 1 169 ? 8.344 -5.461 -9.135 1.00 96.44 169 LEU A CA 1
ATOM 1354 C C . LEU A 1 169 ? 7.769 -6.628 -9.937 1.00 96.44 169 LEU A C 1
ATOM 1356 O O . LEU A 1 169 ? 7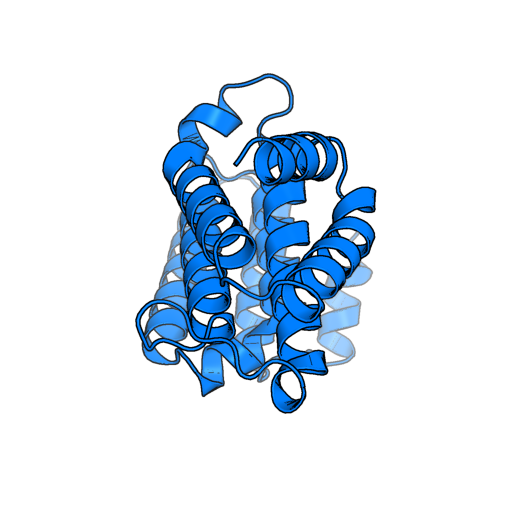.180 -7.546 -9.361 1.00 96.44 169 LEU A O 1
ATOM 1360 N N . ILE A 1 170 ? 7.931 -6.597 -11.261 1.00 96.69 170 ILE A N 1
ATOM 1361 C CA . ILE A 1 170 ? 7.457 -7.665 -12.147 1.00 96.69 170 ILE A CA 1
ATOM 1362 C C . ILE A 1 170 ? 8.161 -8.983 -11.799 1.00 96.69 170 ILE A C 1
ATOM 1364 O O . ILE A 1 170 ? 7.499 -10.016 -11.663 1.00 96.69 170 ILE A O 1
ATOM 1368 N N . GLU A 1 171 ? 9.480 -8.948 -11.601 1.00 96.06 171 GLU A N 1
ATOM 1369 C CA . GLU A 1 171 ? 10.267 -10.116 -11.194 1.00 96.06 171 GLU A CA 1
ATOM 1370 C C . GLU A 1 171 ? 9.914 -10.596 -9.786 1.00 96.06 171 GLU A C 1
ATOM 1372 O O . GLU A 1 171 ? 9.738 -11.796 -9.578 1.00 96.06 171 GLU A O 1
ATOM 1377 N N . LEU A 1 172 ? 9.733 -9.679 -8.830 1.00 95.62 172 LEU A N 1
ATOM 1378 C CA . LEU A 1 172 ? 9.317 -10.001 -7.464 1.00 95.62 172 LEU A CA 1
ATOM 1379 C C . LEU A 1 172 ? 7.991 -10.764 -7.473 1.00 95.62 172 LEU A C 1
ATOM 1381 O O . LEU A 1 172 ? 7.863 -11.793 -6.807 1.00 95.62 172 LEU A O 1
ATOM 1385 N N . ARG A 1 173 ? 7.017 -10.303 -8.268 1.00 95.75 173 ARG A N 1
ATOM 1386 C CA . ARG A 1 173 ? 5.736 -10.995 -8.435 1.00 95.75 173 ARG A CA 1
ATOM 1387 C C . ARG A 1 173 ? 5.912 -12.379 -9.061 1.00 95.75 173 ARG A C 1
ATOM 1389 O O . ARG A 1 173 ? 5.302 -13.334 -8.575 1.00 95.75 173 ARG A O 1
ATOM 1396 N N . ALA A 1 174 ? 6.708 -12.492 -10.127 1.00 94.75 174 ALA A N 1
ATOM 1397 C CA . ALA A 1 174 ? 6.968 -13.758 -10.818 1.00 94.75 174 ALA A CA 1
ATOM 1398 C C . ALA A 1 174 ? 7.662 -14.782 -9.902 1.00 94.75 174 ALA A C 1
ATOM 1400 O O . ALA A 1 174 ? 7.350 -15.971 -9.941 1.00 94.75 174 ALA A O 1
ATOM 1401 N N . ALA A 1 175 ? 8.526 -14.301 -9.009 1.00 94.56 175 ALA A N 1
ATOM 1402 C CA . ALA A 1 175 ? 9.216 -15.085 -7.994 1.00 94.56 175 ALA A CA 1
ATOM 1403 C C . ALA A 1 175 ? 8.388 -15.294 -6.708 1.00 94.56 175 ALA A C 1
ATOM 1405 O O . ALA A 1 175 ? 8.940 -15.604 -5.655 1.00 94.56 175 ALA A O 1
ATOM 1406 N N . ARG A 1 176 ? 7.058 -15.115 -6.761 1.00 93.56 176 ARG A N 1
ATOM 1407 C CA . ARG A 1 176 ? 6.135 -15.305 -5.622 1.00 93.56 176 ARG A CA 1
ATOM 1408 C C . ARG A 1 176 ? 6.537 -14.504 -4.377 1.00 93.56 176 ARG A C 1
ATOM 1410 O O . ARG A 1 176 ? 6.516 -15.009 -3.253 1.00 93.56 176 ARG A O 1
ATOM 1417 N N . TRP A 1 177 ? 6.887 -13.237 -4.588 1.00 94.81 177 TRP A N 1
ATOM 1418 C CA . TRP A 1 177 ? 7.271 -12.293 -3.535 1.00 94.81 177 TRP A CA 1
ATOM 1419 C C . TRP A 1 177 ? 8.558 -12.688 -2.800 1.00 94.81 177 TRP A C 1
ATOM 1421 O O . TRP A 1 177 ? 8.723 -12.379 -1.619 1.00 94.81 177 TRP A O 1
ATOM 1431 N N . GLN A 1 178 ? 9.451 -13.417 -3.475 1.00 91.25 178 GLN A N 1
ATOM 1432 C CA . GLN A 1 178 ? 10.761 -13.820 -2.964 1.00 91.25 178 GLN A CA 1
ATOM 1433 C C . GLN A 1 178 ? 11.802 -13.749 -4.080 1.00 91.25 178 GLN A C 1
ATOM 1435 O O . GLN A 1 178 ? 11.957 -14.682 -4.862 1.00 91.25 178 GLN A O 1
ATOM 1440 N N . LEU A 1 179 ? 12.537 -12.640 -4.155 1.00 87.62 179 LEU A N 1
ATOM 1441 C CA . LEU A 1 179 ? 13.639 -12.523 -5.109 1.00 87.62 179 LEU A CA 1
ATOM 1442 C C . LEU A 1 179 ? 14.788 -13.472 -4.745 1.00 87.62 179 LEU A C 1
ATOM 1444 O O . LEU A 1 179 ? 15.090 -13.696 -3.572 1.00 87.62 179 LEU A O 1
ATOM 1448 N N . SER A 1 180 ? 15.457 -14.003 -5.769 1.00 87.44 180 SER A N 1
ATOM 1449 C CA . SER A 1 180 ? 16.676 -14.792 -5.590 1.00 87.44 180 SER A CA 1
ATOM 1450 C C . SER A 1 180 ? 17.837 -13.906 -5.123 1.00 87.44 180 SER A C 1
ATOM 1452 O O . SER A 1 180 ? 17.862 -12.704 -5.392 1.00 87.44 180 SER A O 1
ATOM 1454 N N . ALA A 1 181 ? 18.846 -14.498 -4.477 1.00 85.81 181 ALA A N 1
ATOM 1455 C CA . ALA A 1 181 ? 20.042 -13.761 -4.056 1.00 85.81 181 ALA A CA 1
ATOM 1456 C C . ALA A 1 181 ? 20.744 -13.063 -5.238 1.00 85.81 181 ALA A C 1
ATOM 1458 O O . ALA A 1 181 ? 21.196 -11.929 -5.108 1.00 85.81 181 ALA A O 1
ATOM 1459 N N . SER A 1 182 ? 20.776 -13.707 -6.410 1.00 87.19 182 SER A N 1
ATOM 1460 C CA . SER A 1 182 ? 21.339 -13.122 -7.632 1.00 87.19 182 SER A CA 1
ATOM 1461 C C . SER A 1 182 ? 20.546 -11.901 -8.108 1.00 87.19 182 SER A C 1
ATOM 1463 O O . SER A 1 182 ? 21.158 -10.887 -8.441 1.00 87.19 182 SER A O 1
ATOM 1465 N N . ALA A 1 183 ? 19.210 -11.962 -8.082 1.00 86.56 183 ALA A N 1
ATOM 1466 C CA . ALA A 1 183 ? 18.369 -10.822 -8.433 1.00 86.56 183 ALA A CA 1
ATOM 1467 C C . ALA A 1 183 ? 18.563 -9.667 -7.440 1.00 86.56 183 ALA A C 1
ATOM 1469 O O . ALA A 1 183 ? 18.786 -8.535 -7.855 1.00 86.56 183 ALA A O 1
ATOM 1470 N N . VAL A 1 184 ? 18.574 -9.946 -6.130 1.00 86.62 184 VAL A N 1
ATOM 1471 C CA . VAL A 1 184 ? 18.851 -8.922 -5.108 1.00 86.62 184 VAL A CA 1
ATOM 1472 C C . VAL A 1 184 ? 20.189 -8.231 -5.381 1.00 86.62 184 VAL A C 1
ATOM 1474 O O . VAL A 1 184 ? 20.223 -7.006 -5.440 1.00 86.62 184 VAL A O 1
ATOM 1477 N N . MET A 1 185 ? 21.258 -8.996 -5.630 1.00 86.94 185 MET A N 1
ATOM 1478 C CA . MET A 1 185 ? 22.578 -8.445 -5.960 1.00 86.94 185 MET A CA 1
ATOM 1479 C C . MET A 1 185 ? 22.548 -7.561 -7.209 1.00 86.94 185 MET A C 1
ATOM 1481 O O . MET A 1 185 ? 23.129 -6.480 -7.199 1.00 86.94 185 MET A O 1
ATOM 1485 N N . TYR A 1 186 ? 21.852 -7.974 -8.269 1.00 88.06 186 TYR A N 1
ATOM 1486 C CA . TYR A 1 186 ? 21.715 -7.174 -9.488 1.00 88.06 186 TYR A CA 1
ATOM 1487 C C . TYR A 1 186 ? 21.100 -5.793 -9.208 1.00 88.06 186 TYR A C 1
ATOM 1489 O O . TYR A 1 186 ? 21.616 -4.771 -9.666 1.00 88.06 186 TYR A O 1
ATOM 1497 N N . TYR A 1 187 ? 20.040 -5.736 -8.396 1.00 87.38 187 TYR A N 1
ATOM 1498 C CA . TYR A 1 187 ? 19.363 -4.474 -8.100 1.00 87.38 187 TYR A CA 1
ATOM 1499 C C . TYR A 1 187 ? 20.130 -3.594 -7.1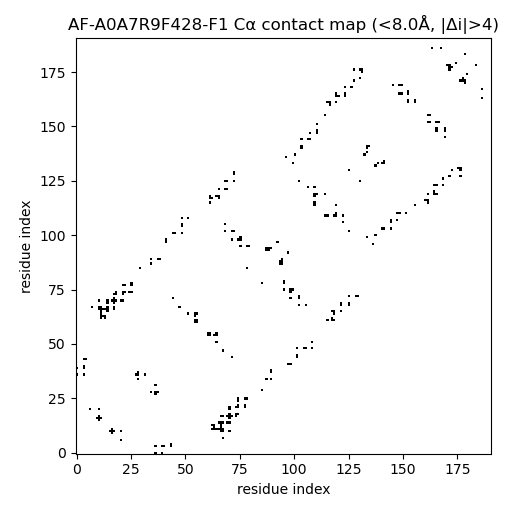01 1.00 87.38 187 TYR A C 1
ATOM 1501 O O . TYR A 1 187 ? 20.091 -2.369 -7.250 1.00 87.38 187 TYR A O 1
ATOM 1509 N N . THR A 1 188 ? 20.855 -4.181 -6.140 1.00 82.81 188 THR A N 1
ATOM 1510 C CA . THR A 1 188 ? 21.585 -3.438 -5.093 1.00 82.81 188 THR A CA 1
ATOM 1511 C C . THR A 1 188 ? 22.994 -2.993 -5.491 1.00 82.81 188 THR A C 1
ATOM 1513 O O . THR A 1 188 ? 23.455 -1.980 -4.980 1.00 82.81 188 THR A O 1
ATOM 1516 N N . THR A 1 189 ? 23.680 -3.703 -6.394 1.00 73.75 189 THR A N 1
ATOM 1517 C CA . THR A 1 189 ? 25.071 -3.379 -6.789 1.00 73.75 189 THR A CA 1
ATOM 1518 C C . THR A 1 189 ? 25.188 -2.376 -7.935 1.00 73.75 189 THR A C 1
ATOM 1520 O O . THR A 1 189 ? 26.247 -1.788 -8.120 1.00 73.75 189 THR A O 1
ATOM 1523 N N . GLN A 1 190 ? 24.112 -2.145 -8.690 1.00 57.94 190 GLN A N 1
ATOM 1524 C CA . GLN A 1 190 ? 24.042 -1.094 -9.712 1.00 57.94 190 GLN A CA 1
ATOM 1525 C C . GLN A 1 190 ? 23.454 0.219 -9.155 1.00 57.94 190 GLN A C 1
ATOM 1527 O O . GLN A 1 190 ? 22.492 0.739 -9.732 1.00 57.94 190 GLN A O 1
ATOM 1532 N N . GLN A 1 191 ? 23.937 0.680 -7.995 1.00 50.50 191 GLN A N 1
ATOM 1533 C CA . GLN A 1 191 ? 23.610 1.998 -7.422 1.00 50.50 191 GLN A CA 1
ATOM 1534 C C . GLN A 1 191 ? 24.605 3.060 -7.879 1.00 50.50 191 GLN A C 1
ATOM 1536 O O . GLN A 1 191 ? 25.818 2.756 -7.895 1.00 50.50 191 GLN A O 1
#

Organism: NCBI:txid61472

Mean predicted aligned error: 4.45 Å

Secondary structure (DSSP, 8-state):
-HHHHHHHHHHTT-GGGHHHHHHHHHHHHHH-SSTHHHHHHHHHHHHHHHTHHHHHTSTTHHHHHHHHHHHHHHHHHHHHHHTTT----BTTB-HHHHHHHHHHHHHHHHHSSSP-HHHHHHHHHHHHHHHHHHHHH-HHHHHHHHHHHHHHHHH--S-HHHHHHHHHHHHHHHTTT---HHHHHHHHH--

Sequence (191 aa):
MELVRQIMDRVVSSVSYSLPAAKLCITIIEKEQKETFLESLLNTCRQWCQERDKILKQGGGTTRFCAFMQFLNEMYCELKRRQLQLKTQYDGVPPGLVLLTLLYECCQECLKPPNSQGETDSLFFVLTSVGRDFEQELPNKLTQLIASVRDTFLMVHNVPSIKKTLLQLIELRAARWQLSASAVMYYTTQQ

Foldseek 3Di:
DVVLVVLLVVQLVALVSQQVSLVVLVVCLLVDPDCVSVQVNLVVLLVLLVCLVVLCPDDCSLSSLLSSLSNLLSNLVVCVVCVVSRPDDDVNHDSSLSSVVSNLSSLLVCLDPPHDLSSLVSNLVSCLSCVLVCCVRPVVSSVVSLVSLVVSLVPDPDDVSSNLSSVLSNQCVVVVSDDDPVSVCVSVVVD

Radius of gyration: 16.9 Å; Cα contacts (8 Å, |Δi|>4): 182; chains: 1; bounding box: 46×37×45 Å

Nearest PDB structures (foldseek):
  6exn-assembly1_H  TM=3.676E-01  e=1.633E-02  Saccharomyces cerevisiae S288C
  5lj5-assembly1_H  TM=3.676E-01  e=2.244E-02  Saccharomyces cerevisiae
  7dvq-assembly1_V  TM=3.838E-01  e=5.570E-02  Homo sapiens
  5z58-assembly1_V  TM=3.684E-01  e=4.860E-02  Homo sapiens